Protein 1F1C (pdb70)

Sequence (258 aa):
LTEELRTFPINAQGDTAVLSLKEIKKGQQVFNAACAQCHALGVTRTNPDVNLSPEALALATPPRDNIAALVDYIKNPTTYDGFVEISELHPSLKSSDIFPKMRNISEDDLYNVAGYILLQPKVRGEQWGLTEELRTFPINAQGDTAVLSLKEIKKGQQVFNAACAQCHALGVTRTNPDVNLSPEALALATPPRDNIAALVDYIKNPTTYDGFVEISELHPSLKSSDIFPKMRNISEDDLYNVAGYILLQPKVRGEQWG

InterPro domains:
  IPR009056 Cytochrome c-like domain [PS51007] (22-121)
  IPR016003 Photosystem II extrinsic protein V, cytochrome c-550 precursor-like [PIRSF005890] (2-129)
  IPR017851 Photosystem II extrinsic protein V, cytochrome c-550 precursor [MF_01378] (1-129)
  IPR017851 Photosystem II extrinsic protein V, cytochrome c-550 precursor [TIGR03045] (1-129)
  IPR029490 Cytochrome c-550 domain [PF14495] (2-129)
  IPR036909 Cytochrome c-like domain superfamily [G3DSA:1.10.760.10] (1-129)
  IPR036909 Cytochrome c-like domain superfamily [SSF46626] (22-122)

Radius of gyration: 21.49 Å; Cα contacts (8 Å, |Δi|>4): 451; chains: 2; bounding box: 54×40×55 Å

Solvent-accessible surface area: 13399 Å² total; per-residue (Å²): 93,88,122,128,62,32,35,1,54,62,33,81,147,52,78,97,18,82,0,41,80,125,47,7,119,91,0,58,115,24,3,84,59,19,29,27,117,25,30,35,120,0,47,16,129,27,38,94,119,43,14,17,4,62,112,9,14,37,127,11,72,76,62,12,53,4,3,49,15,8,19,66,46,24,79,43,0,20,22,76,72,22,122,23,92,10,9,36,27,30,29,0,66,111,0,23,96,25,46,80,130,8,172,138,27,50,89,104,30,1,66,7,2,0,0,8,12,18,8,7,27,99,75,89,41,173,140,4,47,92,89,122,126,63,34,36,2,54,62,34,82,147,52,78,99,18,83,0,43,80,125,47,8,120,92,0,58,113,23,4,85,59,20,28,27,120,27,30,35,122,0,45,16,130,28,37,94,123,41,14,18,4,65,112,10,13,38,129,11,73,76,62,12,53,4,3,48,15,8,19,65,47,24,80,42,0,20,22,72,72,22,122,24,91,10,9,37,26,32,28,0,66,113,0,25,96,26,47,81,130,8,173,141,28,50,89,105,30,2,66,7,2,0,0,8,13,18,9,7,27,98,74,88,40,174,140,4,47

Secondary structure (DSSP, 8-state):
--TTTTEEE-STT--EEE--HHHHHHHHHHHHHHTHHHHGGG--TT-SSS-SSHHHHHTSSS---SHHHHHHHHHS-B-TTS-SB-TTTS-STT-TTT-GGGSS--HHHHHHHHHHHHHHHHHHGGG--/--TTTTEEE-STT--EEE--HHHHHHHHHHHHHHTHHHHGGG--TT-SSS-SSHHHHHTSSS---SHHHHHHHHHS-B-TTS-SB-TTTS-STT-TTT-GGGSS--HHHHHHHHHHHHHHHHHHGGG--

Structure (mmCIF, N/CA/C/O backbone):
data_1F1C
#
_entry.id   1F1C
#
_cell.length_a   36.500
_cell.length_b   84.400
_cell.length_c   43.800
_cell.angle_alpha   90.00
_cell.angle_beta   96.50
_cell.angle_gamma   90.00
#
_symmetry.space_group_name_H-M   'P 1 21 1'
#
loop_
_entity.id
_entity.type
_entity.pdbx_description
1 polymer 'CYTOCHROME C549'
2 non-polymer 'HEME C'
3 water water
#
loop_
_atom_site.group_PDB
_atom_site.id
_atom_site.type_symbol
_atom_site.label_atom_id
_atom_site.label_alt_id
_atom_site.label_comp_id
_atom_site.label_asym_id
_atom_site.label_entity_id
_atom_site.label_seq_id
_atom_site.pdbx_PDB_ins_code
_atom_site.Cartn_x
_atom_site.Cartn_y
_atom_site.Cartn_z
_atom_site.occupancy
_atom_site.B_iso_or_equiv
_atom_site.auth_seq_id
_atom_site.auth_comp_id
_atom_site.auth_asym_id
_atom_site.auth_atom_id
_atom_site.pdbx_PDB_model_num
ATOM 1 N N . LEU A 1 1 ? 29.681 19.451 6.398 1.00 60.28 3 LEU A N 1
ATOM 2 C CA . LEU A 1 1 ? 28.214 19.554 6.150 1.00 61.07 3 LEU A CA 1
ATOM 3 C C . LEU A 1 1 ? 27.913 20.799 5.312 1.00 58.48 3 LEU A C 1
ATOM 4 O O . LEU A 1 1 ? 27.640 21.873 5.851 1.00 52.76 3 LEU A O 1
ATOM 9 N N . THR A 1 2 ? 27.969 20.640 3.990 1.00 60.21 4 THR A N 1
ATOM 10 C CA . THR A 1 2 ? 27.717 21.738 3.058 1.00 60.14 4 THR A CA 1
ATOM 11 C C . THR A 1 2 ? 26.358 22.386 3.290 1.00 61.57 4 THR A C 1
ATOM 12 O O . THR A 1 2 ? 25.480 21.803 3.928 1.00 63.12 4 THR A O 1
ATOM 16 N N . GLU A 1 3 ? 26.190 23.592 2.757 1.00 60.85 5 GLU A N 1
ATOM 17 C CA . GLU A 1 3 ? 24.938 24.320 2.895 1.00 61.00 5 GLU A CA 1
ATOM 18 C C . GLU A 1 3 ? 23.841 23.602 2.118 1.00 60.38 5 GLU A C 1
ATOM 19 O O . GLU A 1 3 ? 22.652 23.859 2.314 1.00 57.80 5 GLU A O 1
ATOM 25 N N . GLU A 1 4 ? 24.252 22.696 1.236 1.00 57.70 6 GLU A N 1
ATOM 26 C CA . GLU A 1 4 ? 23.313 21.933 0.427 1.00 54.76 6 GLU A CA 1
ATOM 27 C C . GLU A 1 4 ? 22.541 20.924 1.279 1.00 53.64 6 GLU A C 1
ATOM 28 O O . GLU A 1 4 ? 21.310 20.873 1.243 1.00 54.07 6 GLU A O 1
ATOM 34 N N . LEU A 1 5 ? 23.266 20.120 2.046 1.00 45.56 7 LEU A N 1
ATOM 35 C CA . LEU A 1 5 ? 22.630 19.128 2.893 1.00 39.78 7 LEU A CA 1
ATOM 36 C C . LEU A 1 5 ? 21.736 19.807 3.916 1.00 36.34 7 LEU A C 1
ATOM 37 O O . LEU A 1 5 ? 20.745 19.229 4.369 1.00 36.50 7 LEU A O 1
ATOM 42 N N . ARG A 1 6 ? 22.089 21.040 4.263 1.00 31.25 8 ARG A N 1
ATOM 43 C CA . ARG A 1 6 ? 21.351 21.812 5.251 1.00 33.27 8 ARG A CA 1
ATOM 44 C C . ARG A 1 6 ? 20.216 22.641 4.657 1.00 31.47 8 ARG A C 1
ATOM 45 O O . ARG A 1 6 ? 19.724 23.568 5.294 1.00 27.64 8 ARG A O 1
ATOM 53 N N . THR A 1 7 ? 19.807 22.297 3.438 1.00 30.55 9 THR A N 1
ATOM 54 C CA . THR A 1 7 ? 18.706 22.980 2.765 1.00 32.77 9 THR A CA 1
ATOM 55 C C . THR A 1 7 ? 17.492 22.055 2.867 1.00 34.58 9 THR A C 1
ATOM 56 O O . THR A 1 7 ? 17.518 20.949 2.331 1.00 28.97 9 THR A O 1
ATOM 60 N N . PHE A 1 8 ? 16.439 22.496 3.555 1.00 29.37 10 PHE A N 1
ATOM 61 C CA . PHE A 1 8 ? 15.249 21.672 3.703 1.00 31.68 10 PHE A CA 1
ATOM 62 C C . PHE A 1 8 ? 14.011 22.418 3.256 1.00 32.93 10 PHE A C 1
ATOM 63 O O . PHE A 1 8 ? 14.025 23.640 3.131 1.00 33.40 10 PHE A O 1
ATOM 71 N N . PRO A 1 9 ? 12.920 21.687 3.000 1.00 30.46 11 PRO A N 1
ATOM 72 C CA . PRO A 1 9 ? 11.685 22.341 2.578 1.00 29.82 11 PRO A CA 1
ATOM 73 C C . PRO A 1 9 ? 11.129 22.927 3.872 1.00 32.49 11 PRO A C 1
ATOM 74 O O . PRO A 1 9 ? 10.927 22.191 4.840 1.00 32.69 11 PRO A O 1
ATOM 78 N N . ILE A 1 10 ? 10.896 24.234 3.911 1.00 34.65 12 ILE A N 1
ATOM 79 C CA . ILE A 1 10 ? 10.379 24.846 5.128 1.00 35.52 12 ILE A CA 1
ATOM 80 C C . ILE A 1 10 ? 8.874 24.637 5.253 1.00 35.48 12 ILE A C 1
ATOM 81 O O . ILE A 1 10 ? 8.340 24.559 6.358 1.00 37.48 12 ILE A O 1
ATOM 86 N N . ASN A 1 11 ? 8.194 24.547 4.116 1.00 33.66 13 ASN A N 1
ATOM 87 C CA . ASN A 1 11 ? 6.752 24.343 4.106 1.00 36.92 13 ASN A CA 1
ATOM 88 C C . ASN A 1 11 ? 6.388 23.379 2.995 1.00 37.42 13 ASN A C 1
ATOM 89 O O . ASN A 1 11 ? 7.264 22.874 2.293 1.00 36.21 13 ASN A O 1
ATOM 94 N N . ALA A 1 12 ? 5.089 23.145 2.831 1.00 40.85 14 ALA A N 1
ATOM 95 C CA . ALA A 1 12 ? 4.593 22.227 1.813 1.00 43.78 14 ALA A CA 1
ATOM 96 C C . ALA A 1 12 ? 4.506 22.868 0.435 1.00 44.70 14 ALA A C 1
ATOM 97 O O . ALA A 1 12 ? 4.212 22.188 -0.549 1.00 46.62 14 ALA A O 1
ATOM 99 N N . GLN A 1 13 ? 4.763 24.170 0.363 1.00 44.40 15 GLN A N 1
ATOM 100 C CA . GLN A 1 13 ? 4.693 24.872 -0.913 1.00 48.07 15 GLN A CA 1
ATOM 101 C C . GLN A 1 13 ? 5.997 24.735 -1.689 1.00 47.28 15 GLN A C 1
ATOM 102 O O . GLN A 1 13 ? 6.131 25.271 -2.790 1.00 47.86 15 GLN A O 1
ATOM 108 N N . GLY A 1 14 ? 6.959 24.025 -1.107 1.00 44.59 16 GLY A N 1
ATOM 109 C CA . GLY A 1 14 ? 8.230 23.833 -1.774 1.00 39.62 16 GLY A CA 1
ATOM 110 C C . GLY A 1 14 ? 9.313 24.835 -1.413 1.00 40.23 16 GLY A C 1
ATOM 111 O O . GLY A 1 14 ? 10.439 24.707 -1.890 1.00 40.28 16 GLY A O 1
ATOM 112 N N . ASP A 1 15 ? 8.994 25.835 -0.595 1.00 36.29 17 ASP A N 1
ATOM 113 C CA . ASP A 1 15 ? 10.000 26.820 -0.198 1.00 35.35 17 ASP A CA 1
ATOM 114 C C . ASP A 1 15 ? 11.172 26.116 0.490 1.00 36.73 17 ASP A C 1
ATOM 115 O O . ASP A 1 15 ? 10.995 25.102 1.171 1.00 30.89 17 ASP A O 1
ATOM 120 N N . THR A 1 16 ? 12.372 26.657 0.316 1.00 33.64 18 THR A N 1
ATOM 121 C CA . THR A 1 16 ? 13.545 26.074 0.945 1.00 35.25 18 THR A CA 1
ATOM 122 C C . THR A 1 16 ? 14.112 27.005 2.006 1.00 31.29 18 THR A C 1
ATOM 123 O O . THR A 1 16 ? 13.925 28.217 1.954 1.00 31.30 18 THR A O 1
ATOM 127 N N . ALA A 1 17 ? 14.791 26.415 2.980 1.00 29.83 19 ALA A N 1
ATOM 128 C CA . ALA A 1 17 ? 15.414 27.156 4.064 1.00 28.16 19 ALA A CA 1
ATOM 129 C C . ALA A 1 17 ? 16.761 26.521 4.367 1.00 27.72 19 ALA A C 1
ATOM 130 O O . ALA A 1 17 ? 16.907 25.300 4.362 1.00 33.50 19 ALA A O 1
ATOM 132 N N . VAL A 1 18 ? 17.756 27.345 4.626 1.00 26.51 20 VAL A N 1
ATOM 133 C CA . VAL A 1 18 ? 19.065 26.821 4.936 1.00 29.86 20 VAL A CA 1
ATOM 134 C C . VAL A 1 18 ? 19.282 26.990 6.427 1.00 30.35 20 VAL A C 1
ATOM 135 O O . VAL A 1 18 ? 19.388 28.108 6.916 1.00 41.79 20 VAL A O 1
ATOM 139 N N . LEU A 1 19 ? 19.314 25.886 7.159 1.00 26.95 21 LEU A N 1
ATOM 140 C CA . LEU A 1 19 ? 19.532 25.973 8.592 1.00 32.15 21 LEU A CA 1
ATOM 141 C C . LEU A 1 19 ? 21.015 25.986 8.902 1.00 27.68 21 LEU A C 1
ATOM 142 O O . LEU A 1 19 ? 21.820 25.418 8.171 1.00 28.93 21 LEU A O 1
ATOM 147 N N . SER A 1 20 ? 21.374 26.650 9.990 1.00 30.12 22 SER A N 1
ATOM 148 C CA . SER A 1 20 ? 22.768 26.702 10.391 1.00 32.45 22 SER A CA 1
ATOM 149 C C . SER A 1 20 ? 23.064 25.378 11.074 1.00 31.47 22 SER A C 1
ATOM 150 O O . SER A 1 20 ? 22.163 24.727 11.606 1.00 32.97 22 SER A O 1
ATOM 153 N N . LEU A 1 21 ? 24.326 24.983 11.057 1.00 33.32 23 LEU A N 1
ATOM 154 C CA . LEU A 1 21 ? 24.734 23.750 11.696 1.00 35.35 23 LEU A CA 1
ATOM 155 C C . LEU A 1 21 ? 24.451 23.867 13.187 1.00 35.73 23 LEU A C 1
ATOM 156 O O . LEU A 1 21 ? 24.035 22.901 13.821 1.00 38.50 23 LEU A O 1
ATOM 161 N N . LYS A 1 22 ? 24.655 25.058 13.741 1.00 36.05 24 LYS A N 1
ATOM 162 C CA . LYS A 1 22 ? 24.417 25.277 15.164 1.00 37.43 24 LYS A CA 1
ATOM 163 C C . LYS A 1 22 ? 22.993 24.898 15.565 1.00 35.50 24 LYS A C 1
ATOM 164 O O . LYS A 1 22 ? 22.783 24.236 16.582 1.00 39.74 24 LYS A O 1
ATOM 170 N N . GLU A 1 23 ? 22.018 25.314 14.763 1.00 32.21 25 GLU A N 1
ATOM 171 C CA . GLU A 1 23 ? 20.618 25.023 15.046 1.00 26.56 25 GLU A CA 1
ATOM 172 C C . GLU A 1 23 ? 20.364 23.524 15.053 1.00 30.33 25 GLU A C 1
ATOM 173 O O . GLU A 1 23 ? 19.612 23.012 15.887 1.00 30.06 25 GLU A O 1
ATOM 179 N N . ILE A 1 24 ? 20.995 22.820 14.121 1.00 28.22 26 ILE A N 1
ATOM 180 C CA . ILE A 1 24 ? 20.842 21.379 14.032 1.00 26.76 26 ILE A CA 1
ATOM 181 C C . ILE A 1 24 ? 21.433 20.694 15.264 1.00 31.30 26 ILE A C 1
ATOM 182 O O . ILE A 1 24 ? 20.892 19.692 15.737 1.00 33.00 26 ILE A O 1
ATOM 187 N N . LYS A 1 25 ? 22.540 21.226 15.781 1.00 33.57 27 LYS A N 1
ATOM 188 C CA . LYS A 1 25 ? 23.170 20.661 16.974 1.00 34.16 27 LYS A CA 1
ATOM 189 C C . LYS A 1 25 ? 22.170 20.763 18.110 1.00 31.65 27 LYS A C 1
ATOM 190 O O . LYS A 1 25 ? 22.056 19.857 18.933 1.00 35.41 27 LYS A O 1
ATOM 196 N N . LYS A 1 26 ? 21.452 21.884 18.155 1.00 32.60 28 LYS A N 1
ATOM 197 C CA . LYS A 1 26 ? 20.453 22.117 19.194 1.00 32.62 28 LYS A CA 1
ATOM 198 C C . LYS A 1 26 ? 19.220 21.250 18.981 1.00 26.88 28 LYS A C 1
ATOM 199 O O . LYS A 1 26 ? 18.598 20.804 19.942 1.00 28.29 28 LYS A O 1
ATOM 205 N N . GLY A 1 27 ? 18.867 21.015 17.721 1.00 27.38 29 GLY A N 1
ATOM 206 C CA . GLY A 1 27 ? 17.711 20.184 17.435 1.00 33.76 29 GLY A CA 1
ATOM 207 C C . GLY A 1 27 ? 17.971 18.776 17.942 1.00 38.52 29 GLY A C 1
ATOM 208 O O . GLY A 1 27 ? 17.096 18.134 18.525 1.00 43.47 29 GLY A O 1
ATOM 209 N N . GLN A 1 28 ? 19.190 18.298 17.717 1.00 37.01 30 GLN A N 1
ATOM 210 C CA . GLN A 1 28 ? 19.593 16.970 18.155 1.00 38.52 30 GLN A CA 1
ATOM 211 C C . GLN A 1 28 ? 19.392 16.843 19.659 1.00 35.77 30 GLN A C 1
ATOM 212 O O . GLN A 1 28 ? 18.798 15.878 20.134 1.00 28.89 30 GLN A O 1
ATOM 218 N N . GLN A 1 29 ? 19.892 17.825 20.402 1.00 37.89 31 GLN A N 1
ATOM 219 C CA . GLN A 1 29 ? 19.763 17.833 21.853 1.00 37.48 31 GLN A CA 1
ATOM 220 C C . GLN A 1 29 ? 18.316 17.691 22.261 1.00 35.48 31 GLN A C 1
ATOM 221 O O . GLN A 1 29 ? 17.964 16.789 23.019 1.00 35.08 31 GLN A O 1
ATOM 227 N N . VAL A 1 30 ? 17.470 18.592 21.770 1.00 34.97 32 VAL A N 1
ATOM 228 C CA . VAL A 1 30 ? 16.065 18.521 22.129 1.00 35.05 32 VAL A CA 1
ATOM 229 C C . VAL A 1 30 ? 15.548 17.143 21.761 1.00 34.89 32 VAL A C 1
ATOM 230 O O . VAL A 1 30 ? 14.834 16.500 22.539 1.00 34.63 32 VAL A O 1
ATOM 234 N N . PHE A 1 31 ? 15.933 16.673 20.582 1.00 31.40 33 PHE A N 1
ATOM 235 C CA . PHE A 1 31 ? 15.476 15.371 20.142 1.00 29.86 33 PHE A CA 1
ATOM 236 C C . PHE A 1 31 ? 15.932 14.269 21.088 1.00 31.02 33 PHE A C 1
ATOM 237 O O . PHE A 1 31 ? 15.117 13.484 21.568 1.00 30.12 33 PHE A O 1
ATOM 245 N N . ASN A 1 32 ? 17.231 14.215 21.368 1.00 31.89 34 ASN A N 1
ATOM 246 C CA . ASN A 1 32 ? 17.757 13.182 22.250 1.00 32.78 34 ASN A CA 1
ATOM 247 C C . ASN A 1 32 ? 17.162 13.244 23.641 1.00 34.57 34 ASN A C 1
ATOM 248 O O . ASN A 1 32 ? 17.146 12.246 24.362 1.00 35.45 34 ASN A O 1
ATOM 253 N N . ALA A 1 33 ? 16.664 14.413 24.015 1.00 32.45 35 ALA A N 1
ATOM 254 C CA . ALA A 1 33 ? 16.084 14.576 25.335 1.00 35.10 35 ALA A CA 1
ATOM 255 C C . ALA A 1 33 ? 14.596 14.257 25.381 1.00 35.67 35 ALA A C 1
ATOM 256 O O . ALA A 1 33 ? 14.123 13.623 26.329 1.00 40.41 35 ALA A O 1
ATOM 258 N N . ALA A 1 34 ? 13.859 14.662 24.350 1.00 37.03 36 ALA A N 1
ATOM 259 C CA . ALA A 1 34 ? 12.405 14.454 24.340 1.00 32.55 36 ALA A CA 1
ATOM 260 C C . ALA A 1 34 ? 11.839 13.459 23.343 1.00 30.69 36 ALA A C 1
ATOM 261 O O . ALA A 1 34 ? 10.643 13.164 23.379 1.00 32.93 36 ALA A O 1
ATOM 263 N N . CYS A 1 35 ? 12.671 12.916 22.470 1.00 29.36 37 CYS A N 1
ATOM 264 C CA . CYS A 1 35 ? 12.137 12.013 21.467 1.00 28.05 37 CYS A CA 1
ATOM 265 C C . CYS A 1 35 ? 12.812 10.662 21.342 1.00 29.52 37 CYS A C 1
ATOM 266 O O . CYS A 1 35 ? 12.179 9.680 20.932 1.00 34.15 37 CYS A O 1
ATOM 269 N N . ALA A 1 36 ? 14.092 10.611 21.689 1.00 30.46 38 ALA A N 1
ATOM 270 C CA . ALA A 1 36 ? 14.879 9.383 21.572 1.00 34.01 38 ALA A CA 1
ATOM 271 C C . ALA A 1 36 ? 14.297 8.182 22.305 1.00 33.30 38 ALA A C 1
ATOM 272 O O . ALA A 1 36 ? 14.633 7.041 22.002 1.00 37.91 38 ALA A O 1
ATOM 274 N N . GLN A 1 37 ? 13.427 8.438 23.274 1.00 38.09 39 GLN A N 1
ATOM 275 C CA . GLN A 1 37 ? 12.807 7.367 24.043 1.00 37.29 39 GLN A CA 1
ATOM 276 C C . GLN A 1 37 ? 12.006 6.423 23.153 1.00 34.20 39 GLN A C 1
ATOM 277 O O . GLN A 1 37 ? 12.002 5.217 23.361 1.00 35.35 39 GLN A O 1
ATOM 283 N N . CYS A 1 38 ? 11.328 6.977 22.156 1.00 31.18 40 CYS A N 1
ATOM 284 C CA . CYS A 1 38 ? 10.527 6.155 21.267 1.00 31.28 40 CYS A CA 1
ATOM 285 C C . CYS A 1 38 ? 10.959 6.326 19.817 1.00 33.61 40 CYS A C 1
ATOM 286 O O . CYS A 1 38 ? 10.434 5.653 18.924 1.00 35.80 40 CYS A O 1
ATOM 289 N N . HIS A 1 39 ? 11.920 7.217 19.583 1.00 28.45 41 HIS A N 1
ATOM 290 C CA . HIS A 1 39 ? 12.373 7.469 18.223 1.00 28.65 41 HIS A CA 1
ATOM 291 C C . HIS A 1 39 ? 13.855 7.385 17.913 1.00 22.86 41 HIS A C 1
ATOM 292 O O . HIS A 1 39 ? 14.276 7.860 16.859 1.00 22.60 41 HIS A O 1
ATOM 299 N N . ALA A 1 40 ? 14.654 6.811 18.802 1.00 21.42 42 ALA A N 1
ATOM 300 C CA . ALA A 1 40 ? 16.081 6.717 18.515 1.00 25.46 42 ALA A CA 1
ATOM 301 C C . ALA A 1 40 ? 16.242 6.044 17.147 1.00 27.09 42 ALA A C 1
ATOM 302 O O . ALA A 1 40 ? 15.511 5.094 16.820 1.00 21.54 42 ALA A O 1
ATOM 304 N N . LEU A 1 41 ? 17.175 6.554 16.348 1.00 26.78 43 LEU A N 1
ATOM 305 C CA . LEU A 1 41 ? 17.437 6.009 15.020 1.00 31.50 43 LEU A CA 1
ATOM 306 C C . LEU A 1 41 ? 16.298 6.246 14.035 1.00 32.53 43 LEU A C 1
ATOM 307 O O . LEU A 1 41 ? 16.230 5.601 12.987 1.00 32.78 43 LEU A O 1
ATOM 312 N N . GLY A 1 42 ? 15.409 7.175 14.371 1.00 30.66 44 GLY A N 1
ATOM 313 C CA . GLY A 1 42 ? 14.303 7.493 13.486 1.00 32.44 44 GLY A CA 1
ATOM 314 C C . GLY A 1 42 ? 13.221 6.435 13.418 1.00 30.78 44 GLY A C 1
ATOM 315 O O . GLY A 1 42 ? 12.455 6.365 12.458 1.00 29.80 44 GLY A O 1
ATOM 316 N N . VAL A 1 43 ? 13.161 5.598 14.440 1.00 28.25 45 VAL A N 1
ATOM 317 C CA . VAL A 1 43 ? 12.150 4.563 14.479 1.00 26.83 45 VAL A CA 1
ATOM 318 C C . VAL A 1 43 ? 11.037 5.034 15.405 1.00 30.26 45 VAL A C 1
ATOM 319 O O . VAL A 1 43 ? 11.111 6.121 15.986 1.00 26.68 45 VAL A O 1
ATOM 323 N N . THR A 1 44 ? 9.989 4.231 15.509 1.00 29.24 46 THR A N 1
ATOM 324 C CA . THR A 1 44 ? 8.893 4.527 16.408 1.00 27.62 46 THR A CA 1
ATOM 325 C C . THR A 1 44 ? 8.717 3.199 17.119 1.00 32.85 46 THR A C 1
ATOM 326 O O . THR A 1 44 ? 8.127 2.258 16.586 1.00 32.61 46 THR A O 1
ATOM 330 N N . ARG A 1 45 ? 9.279 3.131 18.319 1.00 32.77 47 ARG A N 1
ATOM 331 C CA . ARG A 1 45 ? 9.266 1.925 19.120 1.00 33.92 47 ARG A CA 1
ATOM 332 C C . ARG A 1 45 ? 7.973 1.138 19.145 1.00 34.60 47 ARG A C 1
ATOM 333 O O . ARG A 1 45 ? 7.979 -0.059 18.861 1.00 31.63 47 ARG A O 1
ATOM 341 N N . THR A 1 46 ? 6.869 1.801 19.477 1.00 31.51 48 THR A N 1
ATOM 342 C CA . THR A 1 46 ? 5.591 1.119 19.570 1.00 28.97 48 THR A CA 1
ATOM 343 C C . THR A 1 46 ? 4.721 1.195 18.324 1.00 28.60 48 THR A C 1
ATOM 344 O O . THR A 1 46 ? 3.550 0.838 18.363 1.00 29.31 48 THR A O 1
ATOM 348 N N . ASN A 1 47 ? 5.283 1.683 17.224 1.00 31.25 49 ASN A N 1
ATOM 349 C CA . ASN A 1 47 ? 4.551 1.743 15.970 1.00 33.36 49 ASN A CA 1
ATOM 350 C C . ASN A 1 47 ? 5.568 1.819 14.857 1.00 34.54 49 ASN A C 1
ATOM 351 O O . ASN A 1 47 ? 5.863 2.890 14.332 1.00 41.80 49 ASN A O 1
ATOM 356 N N . PRO A 1 48 ? 6.113 0.666 14.475 1.00 34.98 50 PRO A N 1
ATOM 357 C CA . PRO A 1 48 ? 7.119 0.542 13.422 1.00 38.24 50 PRO A CA 1
ATOM 358 C C . PRO A 1 48 ? 6.827 1.246 12.099 1.00 38.84 50 PRO A C 1
ATOM 359 O O . PRO A 1 48 ? 7.711 1.890 11.538 1.00 37.30 50 PRO A O 1
ATOM 363 N N . ASP A 1 49 ? 5.597 1.145 11.610 1.00 37.45 51 ASP A N 1
ATOM 364 C CA . ASP A 1 49 ? 5.246 1.772 10.336 1.00 40.37 51 ASP A CA 1
ATOM 365 C C . ASP A 1 49 ? 5.320 3.295 10.324 1.00 40.44 51 ASP A C 1
ATOM 366 O O . ASP A 1 49 ? 5.811 3.883 9.363 1.00 43.89 51 ASP A O 1
ATOM 371 N N . VAL A 1 50 ? 4.839 3.933 11.386 1.00 38.10 52 VAL A N 1
ATOM 372 C CA . VAL A 1 50 ? 4.859 5.395 11.467 1.00 39.31 52 VAL A CA 1
ATOM 373 C C . VAL A 1 50 ? 6.221 5.886 11.990 1.00 37.78 52 VAL A C 1
ATOM 374 O O . VAL A 1 50 ? 6.313 6.428 13.097 1.00 35.39 52 VAL A O 1
ATOM 378 N N . ASN A 1 51 ? 7.256 5.690 11.170 1.00 34.32 53 ASN A N 1
ATOM 379 C CA . ASN A 1 51 ? 8.652 6.050 11.469 1.00 36.32 53 ASN A CA 1
ATOM 380 C C . ASN A 1 51 ? 9.023 7.518 11.227 1.00 33.37 53 ASN A C 1
ATOM 381 O O . ASN A 1 51 ? 8.169 8.344 10.921 1.00 30.53 53 ASN A O 1
ATOM 386 N N . LEU A 1 52 ? 10.316 7.825 11.361 1.00 28.90 54 LEU A N 1
ATOM 387 C CA . LEU A 1 52 ? 10.819 9.172 11.120 1.00 26.87 54 LEU A CA 1
ATOM 388 C C . LEU A 1 52 ? 11.623 9.177 9.829 1.00 28.25 54 LEU A C 1
ATOM 389 O O . LEU A 1 52 ? 12.438 10.072 9.593 1.00 28.54 54 LEU A O 1
ATOM 394 N N . SER A 1 53 ? 11.389 8.162 9.001 1.00 25.49 55 SER A N 1
ATOM 395 C CA . SER A 1 53 ? 12.062 8.053 7.714 1.00 27.23 55 SER A CA 1
ATOM 396 C C . SER A 1 53 ? 11.321 8.973 6.756 1.00 27.21 55 SER A C 1
ATOM 397 O O . SER A 1 53 ? 10.133 9.246 6.947 1.00 23.06 55 SER A O 1
ATOM 400 N N . PRO A 1 54 ? 12.009 9.466 5.711 1.00 27.02 56 PRO A N 1
ATOM 401 C CA . PRO A 1 54 ? 11.376 10.361 4.737 1.00 23.28 56 PRO A CA 1
ATOM 402 C C . PRO A 1 54 ? 10.119 9.748 4.128 1.00 25.94 56 PRO A C 1
ATOM 403 O O . PRO A 1 54 ? 9.083 10.405 4.030 1.00 28.26 56 PRO A O 1
ATOM 407 N N . GLU A 1 55 ? 10.205 8.483 3.732 1.00 31.66 57 GLU A N 1
ATOM 408 C CA . GLU A 1 55 ? 9.058 7.801 3.142 1.00 35.57 57 GLU A CA 1
ATOM 409 C C . GLU A 1 55 ? 7.826 7.852 4.052 1.00 33.52 57 GLU A C 1
ATOM 410 O O . GLU A 1 55 ? 6.749 8.269 3.625 1.00 32.32 57 GLU A O 1
ATOM 416 N N . ALA A 1 56 ? 7.984 7.435 5.304 1.00 31.68 58 ALA A N 1
ATOM 417 C CA . ALA A 1 56 ? 6.867 7.437 6.241 1.00 29.98 58 ALA A CA 1
ATOM 418 C C . ALA A 1 56 ? 6.319 8.852 6.438 1.00 30.02 58 ALA A C 1
ATOM 419 O O . ALA A 1 56 ? 5.107 9.080 6.370 1.00 27.07 58 ALA A O 1
ATOM 421 N N . LEU A 1 57 ? 7.219 9.799 6.682 1.00 28.55 59 LEU A N 1
ATOM 422 C CA . LEU A 1 57 ? 6.832 11.191 6.885 1.00 29.29 59 LEU A CA 1
ATOM 423 C C . LEU A 1 57 ? 6.045 11.718 5.690 1.00 32.72 59 LEU A C 1
ATOM 424 O O . LEU A 1 57 ? 5.008 12.360 5.846 1.00 28.95 59 LEU A O 1
ATOM 429 N N . ALA A 1 58 ? 6.560 11.453 4.493 1.00 32.59 60 ALA A N 1
ATOM 430 C CA . ALA A 1 58 ? 5.916 11.905 3.270 1.00 32.22 60 ALA A CA 1
ATOM 431 C C . ALA A 1 58 ? 4.523 11.307 3.091 1.00 31.80 60 ALA A C 1
ATOM 432 O O . ALA A 1 58 ? 3.647 11.926 2.494 1.00 31.32 60 ALA A O 1
ATOM 434 N N . LEU A 1 59 ? 4.314 10.108 3.620 1.00 33.34 61 LEU A N 1
ATOM 435 C CA . LEU A 1 59 ? 3.028 9.448 3.477 1.00 32.10 61 LEU A CA 1
ATOM 436 C C . LEU A 1 59 ? 2.051 9.702 4.619 1.00 34.14 61 LEU A C 1
ATOM 437 O O . LEU A 1 59 ? 0.966 9.117 4.654 1.00 26.36 61 LEU A O 1
ATOM 442 N N . ALA A 1 60 ? 2.434 10.580 5.543 1.00 31.10 62 ALA A N 1
ATOM 443 C CA . ALA A 1 60 ? 1.574 10.921 6.670 1.00 35.01 62 ALA A CA 1
ATOM 444 C C . ALA A 1 60 ? 0.499 11.892 6.183 1.00 34.38 62 ALA A C 1
ATOM 445 O O . ALA A 1 60 ? 0.541 12.355 5.043 1.00 35.64 62 ALA A O 1
ATOM 447 N N . THR A 1 61 ? -0.461 12.206 7.044 1.00 32.99 63 THR A N 1
ATOM 448 C CA . THR A 1 61 ? -1.522 13.133 6.668 1.00 34.77 63 THR A CA 1
ATOM 449 C C . THR A 1 61 ? -1.705 14.233 7.699 1.00 32.19 63 THR A C 1
ATOM 450 O O . THR A 1 61 ? -2.200 13.989 8.791 1.00 36.00 63 THR A O 1
ATOM 454 N N . PRO A 1 62 ? -1.297 15.462 7.366 1.00 30.57 64 PRO A N 1
ATOM 455 C CA . PRO A 1 62 ? -0.687 15.841 6.089 1.00 33.31 64 PRO A CA 1
ATOM 456 C C . PRO A 1 62 ? 0.769 15.382 6.104 1.00 33.10 64 PRO A C 1
ATOM 457 O O . PRO A 1 62 ? 1.272 14.945 7.142 1.00 22.85 64 PRO A O 1
ATOM 461 N N . PRO A 1 63 ? 1.455 15.458 4.952 1.00 28.81 65 PRO A N 1
ATOM 462 C CA . PRO A 1 63 ? 2.853 15.033 4.925 1.00 29.36 65 PRO A CA 1
ATOM 463 C C . PRO A 1 63 ? 3.628 15.795 5.997 1.00 26.51 65 PRO A C 1
ATOM 464 O O . PRO A 1 63 ? 3.424 16.984 6.182 1.00 27.37 65 PRO A O 1
ATOM 468 N N . ARG A 1 64 ? 4.494 15.098 6.713 1.00 27.65 66 ARG A N 1
ATOM 469 C CA . ARG A 1 64 ? 5.298 15.719 7.750 1.00 26.81 66 ARG A CA 1
ATOM 470 C C . ARG A 1 64 ? 6.730 15.807 7.245 1.00 24.30 66 ARG A C 1
ATOM 471 O O . ARG A 1 64 ? 7.675 15.696 8.020 1.00 27.90 66 ARG A O 1
ATOM 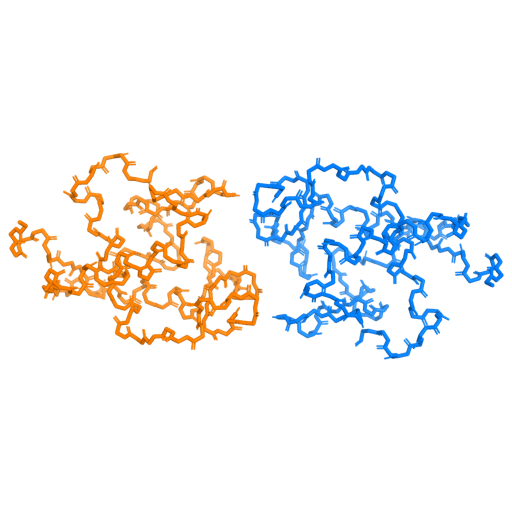479 N N . ASP A 1 65 ? 6.877 16.007 5.937 1.00 23.74 67 ASP A N 1
ATOM 480 C CA . ASP A 1 65 ? 8.193 16.081 5.312 1.00 26.22 67 ASP A CA 1
ATOM 481 C C . ASP A 1 65 ? 8.770 17.477 5.077 1.00 24.24 67 ASP A C 1
ATOM 482 O O . ASP A 1 65 ? 9.607 17.660 4.197 1.00 27.71 67 ASP A O 1
ATOM 487 N N . ASN A 1 66 ? 8.321 18.454 5.855 1.00 20.62 68 ASN A N 1
ATOM 488 C CA . ASN A 1 66 ? 8.844 19.819 5.768 1.00 22.63 68 ASN A CA 1
ATOM 489 C C . ASN A 1 66 ? 8.843 20.413 7.174 1.00 25.11 68 ASN A C 1
ATOM 490 O O . ASN A 1 66 ? 8.046 20.018 8.024 1.00 25.62 68 ASN A O 1
ATOM 495 N N . ILE A 1 67 ? 9.748 21.350 7.420 1.00 28.01 69 ILE A N 1
ATOM 496 C CA . ILE A 1 67 ? 9.875 21.976 8.731 1.00 28.27 69 ILE A CA 1
ATOM 497 C C . ILE A 1 67 ? 8.567 22.443 9.368 1.00 24.74 69 ILE A C 1
ATOM 498 O O . ILE A 1 67 ? 8.316 22.179 10.547 1.00 20.50 69 ILE A O 1
ATOM 503 N N . ALA A 1 68 ? 7.731 23.135 8.598 1.00 21.88 70 ALA A N 1
ATOM 504 C CA . ALA A 1 68 ? 6.460 23.627 9.133 1.00 28.63 70 ALA A CA 1
ATOM 505 C C . ALA A 1 68 ? 5.568 22.488 9.603 1.00 24.41 70 ALA A C 1
ATOM 506 O O . ALA A 1 68 ? 4.962 22.561 10.679 1.00 25.13 70 ALA A O 1
ATOM 508 N N . ALA A 1 69 ? 5.488 21.440 8.789 1.00 18.83 71 ALA A N 1
ATOM 509 C CA . ALA A 1 69 ? 4.653 20.296 9.111 1.00 23.32 71 ALA A CA 1
ATOM 510 C C . ALA A 1 69 ? 5.157 19.599 10.355 1.00 24.21 71 ALA A C 1
ATOM 511 O O . ALA A 1 69 ? 4.363 19.185 11.200 1.00 28.15 71 ALA A O 1
ATOM 513 N N . LEU A 1 70 ? 6.475 19.481 10.480 1.00 23.14 72 LEU A N 1
ATOM 514 C CA . LEU A 1 70 ? 7.051 18.823 11.645 1.00 23.87 72 LEU A CA 1
ATOM 515 C C . LEU A 1 70 ? 6.822 19.675 12.891 1.00 26.48 72 LEU A C 1
ATOM 516 O O . LEU A 1 70 ? 6.485 19.159 13.962 1.00 18.34 72 LEU A O 1
ATOM 521 N N . VAL A 1 71 ? 6.991 20.983 12.747 1.00 25.54 73 VAL A N 1
ATOM 522 C CA . VAL A 1 71 ? 6.775 21.874 13.875 1.00 28.50 73 VAL A CA 1
ATOM 523 C C . VAL A 1 71 ? 5.322 21.787 14.337 1.00 29.19 73 VAL A C 1
ATOM 524 O O . VAL A 1 71 ? 5.054 21.718 15.540 1.00 30.09 73 VAL A O 1
ATOM 528 N N . ASP A 1 72 ? 4.393 21.765 13.379 1.00 28.86 74 ASP A N 1
ATOM 529 C CA . ASP A 1 72 ? 2.962 21.668 13.675 1.00 25.36 74 ASP A CA 1
ATOM 530 C C . ASP A 1 72 ? 2.683 20.393 14.438 1.00 30.77 74 ASP A C 1
ATOM 531 O O . ASP A 1 72 ? 1.930 20.380 15.420 1.00 33.02 74 ASP A O 1
ATOM 536 N N . TYR A 1 73 ? 3.289 19.310 13.964 1.00 29.62 75 TYR A N 1
ATOM 537 C CA . TYR A 1 73 ? 3.109 18.008 14.576 1.00 29.59 75 TYR A CA 1
ATOM 538 C C . TYR A 1 73 ? 3.419 18.009 16.068 1.00 32.28 75 TYR A C 1
ATOM 539 O O . TYR A 1 73 ? 2.651 17.466 16.862 1.00 32.67 75 TYR A O 1
ATOM 548 N N . ILE A 1 74 ? 4.546 18.605 16.451 1.00 34.87 76 ILE A N 1
ATOM 549 C CA . ILE A 1 74 ? 4.925 18.643 17.858 1.00 35.83 76 ILE A CA 1
ATOM 550 C C . ILE A 1 74 ? 3.978 19.532 18.641 1.00 36.45 76 ILE A C 1
ATOM 551 O O . ILE A 1 74 ? 3.659 19.247 19.795 1.00 38.45 76 ILE A O 1
ATOM 556 N N . LYS A 1 75 ? 3.528 20.608 18.011 1.00 38.53 77 LYS A N 1
ATOM 557 C CA . LYS A 1 75 ? 2.590 21.514 18.658 1.00 41.75 77 LYS A CA 1
ATOM 558 C C . LYS A 1 75 ? 1.207 20.858 18.751 1.00 41.92 77 LYS A C 1
ATOM 559 O O . LYS A 1 75 ? 0.466 21.078 19.713 1.00 37.51 77 LYS A O 1
ATOM 565 N N . ASN A 1 76 ? 0.873 20.037 17.759 1.00 39.92 78 ASN A N 1
ATOM 566 C CA . ASN A 1 76 ? -0.436 19.404 17.726 1.00 39.47 78 ASN A CA 1
ATOM 567 C C . ASN A 1 76 ? -0.392 18.002 17.123 1.00 38.36 78 ASN A C 1
ATOM 568 O O . ASN A 1 76 ? -0.846 17.778 15.999 1.00 37.56 78 ASN A O 1
ATOM 573 N N . PRO A 1 77 ? 0.149 17.034 17.871 1.00 38.54 79 PRO A N 1
ATOM 574 C CA . PRO A 1 77 ? 0.261 15.640 17.422 1.00 36.37 79 PRO A CA 1
ATOM 575 C C . PRO A 1 77 ? -1.059 14.979 16.994 1.00 33.63 79 PRO A C 1
ATOM 576 O O . PRO A 1 77 ? -2.083 15.114 17.666 1.00 37.70 79 PRO A O 1
ATOM 580 N N . THR A 1 78 ? -1.023 14.265 15.871 1.00 26.68 80 THR A N 1
ATOM 581 C CA . THR A 1 78 ? -2.201 13.559 15.368 1.00 34.02 80 THR A CA 1
ATOM 582 C C . THR A 1 78 ? -1.789 12.177 14.840 1.00 34.76 80 THR A C 1
ATOM 583 O O . THR A 1 78 ? -0.631 11.971 14.469 1.00 36.17 80 THR A O 1
ATOM 587 N N . THR A 1 79 ? -2.735 11.238 14.800 1.00 31.06 81 THR A N 1
ATOM 588 C CA . THR A 1 79 ? -2.440 9.897 14.304 1.00 31.92 81 THR A CA 1
ATOM 589 C C . THR A 1 79 ? -1.861 9.992 12.907 1.00 28.79 81 THR A C 1
ATOM 590 O O . THR A 1 79 ? -1.900 11.043 12.284 1.00 31.06 81 THR A O 1
ATOM 594 N N . TYR A 1 80 ? -1.327 8.890 12.408 1.00 31.33 82 TYR A N 1
ATOM 595 C CA . TYR A 1 80 ? -0.738 8.900 11.079 1.00 31.58 82 TYR A CA 1
ATOM 596 C C . TYR A 1 80 ? -1.731 9.393 10.028 1.00 33.57 82 TYR A C 1
ATOM 597 O O . TYR A 1 80 ? -1.382 10.180 9.154 1.00 28.04 82 TYR A O 1
ATOM 606 N N . ASP A 1 81 ? -2.975 8.941 10.127 1.00 40.69 83 ASP A N 1
ATOM 607 C CA . ASP A 1 81 ? -4.005 9.360 9.181 1.00 48.65 83 ASP A CA 1
ATOM 608 C C . ASP A 1 81 ? -4.430 10.796 9.503 1.00 52.36 83 ASP A C 1
ATOM 609 O O . ASP A 1 81 ? -5.400 11.322 8.944 1.00 53.15 83 ASP A O 1
ATOM 614 N N . GLY A 1 82 ? -3.679 11.404 10.423 1.00 54.68 84 GLY A N 1
ATOM 615 C CA . GLY A 1 82 ? -3.894 12.772 10.864 1.00 55.99 84 GLY A CA 1
ATOM 616 C C . GLY A 1 82 ? -5.298 13.223 11.217 1.00 58.71 84 GLY A C 1
ATOM 617 O O . GLY A 1 82 ? -5.620 14.405 11.055 1.00 58.96 84 GLY A O 1
ATOM 618 N N . PHE A 1 83 ? -6.144 12.335 11.724 1.00 57.62 85 PHE A N 1
ATOM 619 C CA . PHE A 1 83 ? -7.482 12.794 12.015 1.00 60.79 85 PHE A CA 1
ATOM 620 C C . PHE A 1 83 ? -7.927 12.646 13.469 1.00 58.70 85 PHE A C 1
ATOM 621 O O . PHE A 1 83 ? -9.028 13.061 13.842 1.00 57.47 85 PHE A O 1
ATOM 629 N N . VAL A 1 84 ? -7.046 12.091 14.293 1.00 51.57 86 VAL A N 1
ATOM 630 C CA . VAL A 1 84 ? -7.315 11.958 15.710 1.00 47.21 86 VAL A CA 1
ATOM 631 C C . VAL A 1 84 ? -6.149 12.631 16.419 1.00 45.49 86 VAL A C 1
ATOM 632 O O . VAL A 1 84 ? -4.983 12.288 16.192 1.00 45.64 86 VAL A O 1
ATOM 636 N N . GLU A 1 85 ? -6.469 13.608 17.258 1.00 40.67 87 GLU A N 1
ATOM 637 C CA . GLU A 1 85 ? -5.456 14.350 17.995 1.00 39.96 87 GLU A CA 1
ATOM 638 C C . GLU A 1 85 ? -4.939 13.507 19.150 1.00 36.76 87 GLU A C 1
ATOM 639 O O . GLU A 1 85 ? -5.707 13.082 20.009 1.00 40.94 87 GLU A O 1
ATOM 645 N N . ILE A 1 86 ? -3.636 13.261 19.179 1.00 34.17 88 ILE A N 1
ATOM 646 C CA . ILE A 1 86 ? -3.071 12.431 20.239 1.00 34.03 88 ILE A CA 1
ATOM 647 C C . ILE A 1 86 ? -2.119 13.195 21.146 1.00 33.65 88 ILE A C 1
ATOM 648 O O . ILE A 1 86 ? -1.158 12.629 21.673 1.00 34.30 88 ILE A O 1
ATOM 653 N N . SER A 1 87 ? -2.403 14.476 21.337 1.00 25.47 89 SER A N 1
ATOM 654 C CA . SER A 1 87 ? -1.568 15.322 22.169 1.00 31.69 89 SER A CA 1
ATOM 655 C C . SER A 1 87 ? -1.675 14.919 23.638 1.00 31.11 89 SER A C 1
ATOM 656 O O . SER A 1 87 ? -0.768 15.171 24.432 1.00 33.41 89 SER A O 1
ATOM 659 N N . GLU A 1 88 ? -2.789 14.294 23.995 1.00 26.74 90 GLU A N 1
ATOM 660 C CA . GLU A 1 88 ? -3.015 13.822 25.358 1.00 26.85 90 GLU A CA 1
ATOM 661 C C . GLU A 1 88 ? -2.042 12.690 25.733 1.00 26.62 90 GLU A C 1
ATOM 662 O O . GLU A 1 88 ? -1.737 12.471 26.912 1.00 19.65 90 GLU A O 1
ATOM 668 N N . LEU A 1 89 ? -1.573 11.963 24.722 1.00 27.22 91 LEU A N 1
ATOM 669 C CA . LEU A 1 89 ? -0.687 10.828 24.933 1.00 23.68 91 LEU A CA 1
ATOM 670 C C . LEU A 1 89 ? 0.646 10.941 24.250 1.00 28.44 91 LEU A C 1
ATOM 671 O O . LEU A 1 89 ? 1.556 10.165 24.545 1.00 25.87 91 LEU A O 1
ATOM 676 N N . HIS A 1 90 ? 0.764 11.882 23.318 1.00 30.61 92 HIS A N 1
ATOM 677 C CA . HIS A 1 90 ? 2.034 12.076 22.619 1.00 30.58 92 HIS A CA 1
ATOM 678 C C . HIS A 1 90 ? 2.642 13.404 23.032 1.00 31.34 92 HIS A C 1
ATOM 679 O O . HIS A 1 90 ? 1.930 14.391 23.205 1.00 29.96 92 HIS A O 1
ATOM 686 N N . PRO A 1 91 ? 3.971 13.436 23.212 1.00 32.66 93 PRO A N 1
ATOM 687 C CA . PRO A 1 91 ? 4.652 14.668 23.608 1.00 33.23 93 PRO A CA 1
ATOM 688 C C . PRO A 1 91 ? 4.239 15.859 22.745 1.00 35.50 93 PRO A C 1
ATOM 689 O O . PRO A 1 91 ? 4.188 15.771 21.518 1.00 33.70 93 PRO A O 1
ATOM 693 N N . SER A 1 92 ? 3.932 16.966 23.414 1.00 39.18 94 SER A N 1
ATOM 694 C CA . SER A 1 92 ? 3.502 18.208 22.777 1.00 41.56 94 SER A CA 1
ATOM 695 C C . SER A 1 92 ? 3.540 19.272 23.863 1.00 44.61 94 SER A C 1
ATOM 696 O O . SER A 1 92 ? 3.823 18.966 25.020 1.00 45.88 94 SER A O 1
ATOM 699 N N . LEU A 1 93 ? 3.240 20.514 23.497 1.00 50.68 95 LEU A N 1
ATOM 700 C CA . LEU A 1 93 ? 3.257 21.613 24.455 1.00 53.22 95 LEU A CA 1
ATOM 701 C C . LEU A 1 93 ? 2.040 21.609 25.369 1.00 53.84 95 LEU A C 1
ATOM 702 O O . LEU A 1 93 ? 2.059 22.215 26.434 1.00 57.51 95 LEU A O 1
ATOM 707 N N . LYS A 1 94 ? 0.986 20.916 24.959 1.00 54.21 96 LYS A N 1
ATOM 708 C CA . LYS A 1 94 ? -0.220 20.830 25.770 1.00 53.45 96 LYS A CA 1
ATOM 709 C C . LYS A 1 94 ? -0.203 19.479 26.471 1.00 51.54 96 LYS A C 1
ATOM 710 O O . LYS A 1 94 ? -1.186 19.054 27.075 1.00 52.26 96 LYS A O 1
ATOM 716 N N . SER A 1 95 ? 0.945 18.821 26.391 1.00 50.73 97 SER A N 1
ATOM 717 C CA . SER A 1 95 ? 1.144 17.499 26.970 1.00 49.52 97 SER A CA 1
ATOM 718 C C . SER A 1 95 ? 2.319 17.485 27.954 1.00 48.38 97 SER A C 1
ATOM 719 O O . SER A 1 95 ? 2.694 16.432 28.479 1.00 42.94 97 SER A O 1
ATOM 722 N N . SER A 1 96 ? 2.888 18.663 28.201 1.00 51.42 98 SER A N 1
ATOM 723 C CA . SER A 1 96 ? 4.036 18.811 29.094 1.00 53.11 98 SER A CA 1
ATOM 724 C C . SER A 1 96 ? 3.794 18.327 30.522 1.00 54.13 98 SER A C 1
ATOM 725 O O . SER A 1 96 ? 4.725 18.264 31.325 1.00 53.11 98 SER A O 1
ATOM 728 N N . ASP A 1 97 ? 2.549 17.987 30.838 1.00 55.80 99 ASP A N 1
ATOM 729 C CA . ASP A 1 97 ? 2.214 17.505 32.172 1.00 55.39 99 ASP A CA 1
ATOM 730 C C . ASP A 1 97 ? 2.882 16.156 32.414 1.00 55.14 99 ASP A C 1
ATOM 731 O O . ASP A 1 97 ? 3.534 15.944 33.435 1.00 55.62 99 ASP A O 1
ATOM 736 N N . ILE A 1 98 ? 2.711 15.246 31.459 1.00 52.51 100 ILE A N 1
ATOM 737 C CA . ILE A 1 98 ? 3.278 13.907 31.557 1.00 47.74 100 ILE A CA 1
ATOM 738 C C . ILE A 1 98 ? 4.586 13.785 30.786 1.00 44.32 100 ILE A C 1
ATOM 739 O O . ILE A 1 98 ? 5.172 12.712 30.690 1.00 45.76 100 ILE A O 1
ATOM 744 N N . PHE A 1 99 ? 5.041 14.903 30.243 1.00 44.36 101 PHE A N 1
ATOM 745 C CA . PHE A 1 99 ? 6.283 14.938 29.488 1.00 44.23 101 PHE A CA 1
ATOM 746 C C . PHE A 1 99 ? 7.071 16.183 29.897 1.00 43.05 101 PHE A C 1
ATOM 747 O O . PHE A 1 99 ? 7.106 17.181 29.174 1.00 41.36 101 PHE A O 1
ATOM 755 N N . PRO A 1 100 ? 7.721 16.127 31.072 1.00 44.16 102 PRO A N 1
ATOM 756 C CA . PRO A 1 100 ? 8.525 17.215 31.646 1.00 45.32 102 PRO A CA 1
ATOM 757 C C . PRO A 1 100 ? 9.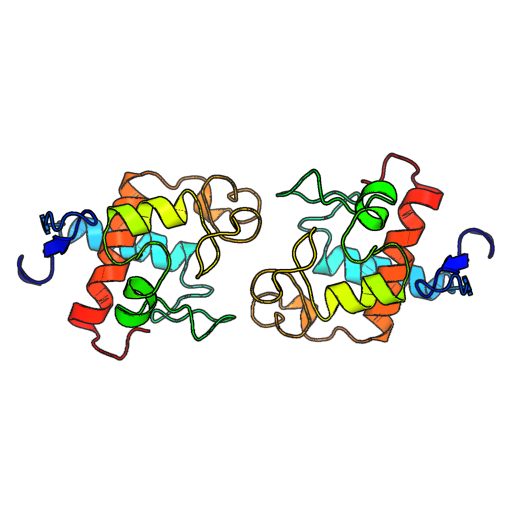428 17.947 30.647 1.00 45.29 102 PRO A C 1
ATOM 758 O O . PRO A 1 100 ? 9.559 19.175 30.694 1.00 46.70 102 PRO A O 1
ATOM 762 N N . LYS A 1 101 ? 10.045 17.194 29.742 1.00 43.43 103 LYS A N 1
ATOM 763 C CA . LYS A 1 101 ? 10.941 17.786 28.760 1.00 45.93 103 LYS A CA 1
ATOM 764 C C . LYS A 1 101 ? 10.274 18.711 27.745 1.00 44.31 103 LYS A C 1
ATOM 765 O O . LYS A 1 101 ? 10.952 19.311 26.914 1.00 47.38 103 LYS A O 1
ATOM 771 N N . MET A 1 102 ? 8.954 18.834 27.807 1.00 46.03 104 MET A N 1
ATOM 772 C CA . MET A 1 102 ? 8.236 19.693 26.871 1.00 46.76 104 MET A CA 1
ATOM 773 C C . MET A 1 102 ? 7.825 21.021 27.508 1.00 50.46 104 MET A C 1
ATOM 774 O O . MET A 1 102 ? 7.157 21.845 26.873 1.00 50.49 104 MET A O 1
ATOM 779 N N . ARG A 1 103 ? 8.234 21.233 28.756 1.00 53.68 105 ARG A N 1
ATOM 780 C CA . ARG A 1 103 ? 7.875 22.455 29.470 1.00 60.66 105 ARG A CA 1
ATOM 781 C C . ARG A 1 103 ? 8.622 23.713 29.032 1.00 61.27 105 ARG A C 1
ATOM 782 O O . ARG A 1 103 ? 8.052 24.801 29.027 1.00 61.00 105 ARG A O 1
ATOM 790 N N . ASN A 1 104 ? 9.889 23.569 28.658 1.00 64.02 106 ASN A N 1
ATOM 791 C CA 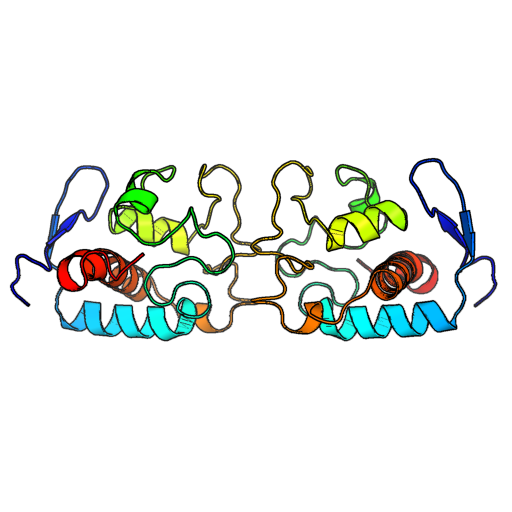. ASN A 1 104 ? 10.678 24.723 28.237 1.00 65.97 106 ASN A CA 1
ATOM 792 C C . ASN A 1 104 ? 10.968 24.746 26.740 1.00 64.08 106 ASN A C 1
ATOM 793 O O . ASN A 1 104 ? 11.865 25.462 26.285 1.00 64.81 106 ASN A O 1
ATOM 798 N N . ILE A 1 105 ? 10.217 23.968 25.970 1.00 59.49 107 ILE A N 1
ATOM 799 C CA . ILE A 1 105 ? 10.438 23.929 24.534 1.00 53.08 107 ILE A CA 1
ATOM 800 C C . ILE A 1 105 ? 9.834 25.153 23.865 1.00 50.99 107 ILE A C 1
ATOM 801 O O . ILE A 1 105 ? 8.672 25.495 24.097 1.00 51.28 107 ILE A O 1
ATOM 806 N N . SER A 1 106 ? 10.637 25.808 23.036 1.00 47.62 108 SER A N 1
ATOM 807 C CA . SER A 1 106 ? 10.201 26.995 22.316 1.00 49.19 108 SER A CA 1
ATOM 808 C C . SER A 1 106 ? 10.114 26.694 20.826 1.00 50.89 108 SER A C 1
ATOM 809 O O . SER A 1 106 ? 10.653 25.688 20.356 1.00 50.86 108 SER A O 1
ATOM 812 N N . GLU A 1 107 ? 9.437 27.575 20.096 1.00 48.35 109 GLU A N 1
ATOM 813 C CA . GLU A 1 107 ? 9.288 27.445 18.652 1.00 50.07 109 GLU A CA 1
ATOM 814 C C . GLU A 1 107 ? 10.649 27.241 18.003 1.00 48.00 109 GLU A C 1
ATOM 815 O O . GLU A 1 107 ? 10.790 26.438 17.081 1.00 50.88 109 GLU A O 1
ATOM 821 N N . ASP A 1 108 ? 11.646 27.978 18.483 1.00 43.46 110 ASP A N 1
ATOM 822 C CA . ASP A 1 108 ? 12.994 27.864 17.950 1.00 42.11 110 ASP A CA 1
ATOM 823 C C . ASP A 1 108 ? 13.471 26.420 18.021 1.00 39.41 110 ASP A C 1
ATOM 824 O O . ASP A 1 108 ? 14.068 25.906 17.068 1.00 32.20 110 ASP A O 1
ATOM 829 N N . ASP A 1 109 ? 13.197 25.768 19.153 1.00 36.05 111 ASP A N 1
ATOM 830 C CA . ASP A 1 109 ? 13.597 24.380 19.343 1.00 35.01 111 ASP A CA 1
ATOM 831 C C . ASP A 1 109 ? 12.834 23.480 18.390 1.00 32.83 111 ASP A C 1
ATOM 832 O O . ASP A 1 109 ? 13.403 22.558 17.811 1.00 33.64 111 ASP A O 1
ATOM 837 N N . LEU A 1 110 ? 11.545 23.750 18.230 1.00 27.64 112 LEU A N 1
ATOM 838 C CA . LEU A 1 110 ? 10.713 22.954 17.347 1.00 32.22 112 LEU A CA 1
ATOM 839 C C . LEU A 1 110 ? 11.247 23.020 15.936 1.00 27.14 112 LEU A C 1
ATOM 840 O O . LEU A 1 110 ? 11.261 22.025 15.208 1.00 29.72 112 LEU A O 1
ATOM 845 N N . TYR A 1 111 ? 11.696 24.208 15.571 1.00 25.48 113 TYR A N 1
ATOM 846 C CA . TYR A 1 111 ? 12.265 24.475 14.258 1.00 26.59 113 TYR A CA 1
ATOM 847 C C . TYR A 1 111 ? 13.570 23.677 14.080 1.00 29.74 113 TYR A C 1
ATOM 848 O O . TYR A 1 111 ? 13.826 23.109 13.012 1.00 30.50 113 TYR A O 1
ATOM 857 N N . ASN A 1 112 ? 14.380 23.641 15.139 1.00 28.41 114 ASN A N 1
ATOM 858 C CA . ASN A 1 112 ? 15.669 22.939 15.141 1.00 27.36 114 ASN A CA 1
ATOM 859 C C . ASN A 1 112 ? 15.490 21.411 15.099 1.00 26.47 114 ASN A C 1
ATOM 860 O O . ASN A 1 112 ? 16.170 20.703 14.335 1.00 24.56 114 ASN A O 1
ATOM 865 N N . VAL A 1 113 ? 14.581 20.902 15.927 1.00 21.04 115 VAL A N 1
ATOM 866 C CA . VAL A 1 113 ? 14.341 19.470 15.961 1.00 25.49 115 VAL A CA 1
ATOM 867 C C . VAL A 1 113 ? 13.849 19.038 14.582 1.00 25.08 115 VAL A C 1
ATOM 868 O O . VAL A 1 113 ? 14.232 17.974 14.087 1.00 26.12 115 VAL A O 1
ATOM 872 N N . ALA A 1 114 ? 13.016 19.873 13.964 1.00 21.95 116 ALA A N 1
ATOM 873 C CA . ALA A 1 114 ? 12.478 19.584 12.637 1.00 23.98 116 ALA A CA 1
ATOM 874 C C . ALA A 1 114 ? 13.609 19.477 11.612 1.00 22.96 116 ALA A C 1
ATOM 875 O O . ALA A 1 114 ? 13.610 18.593 10.753 1.00 21.36 116 ALA A O 1
ATOM 877 N N . GLY A 1 115 ? 14.572 20.391 11.705 1.00 21.39 117 GLY A N 1
ATOM 878 C CA . GLY A 1 115 ? 15.692 20.360 10.792 1.00 20.19 117 GLY A CA 1
ATOM 879 C C . GLY A 1 115 ? 16.530 19.124 11.053 1.00 23.57 117 GLY A C 1
ATOM 880 O O . GLY A 1 115 ? 17.008 18.475 10.119 1.00 23.47 117 GLY A O 1
ATOM 881 N N . TYR A 1 116 ? 16.717 18.801 12.329 1.00 21.77 118 TYR A N 1
ATOM 882 C CA . TYR A 1 116 ? 17.500 17.628 12.713 1.00 24.60 118 TYR A CA 1
ATOM 883 C C . TYR A 1 116 ? 16.879 16.361 12.127 1.00 25.34 118 TYR A C 1
ATOM 884 O O . TYR A 1 116 ? 17.551 15.584 11.442 1.00 26.31 118 TYR A O 1
ATOM 893 N N . ILE A 1 117 ? 15.596 16.154 12.409 1.00 23.72 119 ILE A N 1
ATOM 894 C CA . ILE A 1 117 ? 14.891 14.985 11.906 1.00 27.37 119 ILE A CA 1
ATOM 895 C C . ILE A 1 117 ? 15.065 14.840 10.397 1.00 27.21 119 ILE A C 1
ATOM 896 O O . ILE A 1 117 ? 15.398 13.760 9.919 1.00 27.87 119 ILE A O 1
ATOM 901 N N . LEU A 1 118 ? 14.854 15.929 9.657 1.00 29.56 120 LEU A N 1
ATOM 902 C CA . LEU A 1 118 ? 14.970 15.913 8.195 1.00 30.47 120 LEU A CA 1
ATOM 903 C C . LEU A 1 118 ? 16.405 15.733 7.708 1.00 33.26 120 LEU A C 1
ATOM 904 O O . LEU A 1 118 ? 16.639 15.326 6.566 1.00 31.32 120 LEU A O 1
ATOM 909 N N . LEU A 1 119 ? 17.368 16.041 8.567 1.00 30.42 121 LEU A N 1
ATOM 910 C CA . LEU A 1 119 ? 18.766 15.908 8.197 1.00 26.00 121 LEU A CA 1
ATOM 911 C C . LEU A 1 119 ? 19.258 14.463 8.218 1.00 27.25 121 LEU A C 1
ATOM 912 O O . LEU A 1 119 ? 19.934 14.031 7.296 1.00 21.83 121 LEU A O 1
ATOM 917 N N . GLN A 1 120 ? 18.898 13.720 9.262 1.00 24.34 122 GLN A N 1
ATOM 918 C CA . GLN A 1 120 ? 19.359 12.352 9.430 1.00 24.63 122 GLN A CA 1
ATOM 919 C C . GLN A 1 120 ? 19.399 11.452 8.200 1.00 28.28 122 GLN A C 1
ATOM 920 O O . GLN A 1 120 ? 20.442 10.876 7.900 1.00 28.92 122 GLN A O 1
ATOM 926 N N . PRO A 1 121 ? 18.286 11.319 7.460 1.00 29.67 123 PRO A N 1
ATOM 927 C CA . PRO A 1 121 ? 18.399 10.441 6.284 1.00 25.85 123 PRO A CA 1
ATOM 928 C C . PRO A 1 121 ? 19.410 10.954 5.241 1.00 24.78 123 PRO A C 1
ATOM 929 O O . PRO A 1 121 ? 20.015 10.182 4.502 1.00 24.69 123 PRO A O 1
ATOM 933 N N . LYS A 1 122 ? 19.607 12.264 5.185 1.00 28.84 124 LYS A N 1
ATOM 934 C CA . LYS A 1 122 ? 20.563 12.830 4.230 1.00 32.47 124 LYS A CA 1
ATOM 935 C C . LYS A 1 122 ? 21.991 12.428 4.595 1.00 30.98 124 LYS A C 1
ATOM 936 O O . LYS A 1 122 ? 22.873 12.406 3.738 1.00 25.99 124 LYS A O 1
ATOM 942 N N . VAL A 1 123 ? 22.215 12.112 5.868 1.00 31.98 125 VAL A N 1
ATOM 943 C CA . VAL A 1 123 ? 23.550 11.730 6.327 1.00 36.31 125 VAL A CA 1
ATOM 944 C C . VAL A 1 123 ? 23.666 10.272 6.790 1.00 34.70 125 VAL A C 1
ATOM 945 O O . VAL A 1 123 ? 24.740 9.681 6.732 1.00 39.42 125 VAL A O 1
ATOM 949 N N . ARG A 1 124 ? 22.569 9.675 7.229 1.00 32.06 126 ARG A N 1
ATOM 950 C CA . ARG A 1 124 ? 22.639 8.287 7.679 1.00 33.71 126 ARG A CA 1
ATOM 951 C C . ARG A 1 124 ? 21.983 7.332 6.710 1.00 32.62 126 ARG A C 1
ATOM 952 O O . ARG A 1 124 ? 21.927 6.121 6.965 1.00 31.42 126 ARG A O 1
ATOM 960 N N . GLY A 1 125 ? 21.470 7.881 5.613 1.00 31.26 127 GLY A N 1
ATOM 961 C CA . GLY A 1 125 ? 20.800 7.060 4.622 1.00 32.46 127 GLY A CA 1
ATOM 962 C C . GLY A 1 125 ? 19.668 6.239 5.219 1.00 27.04 127 GLY A C 1
ATOM 963 O O . GLY A 1 125 ? 18.816 6.760 5.925 1.00 28.68 127 GLY A O 1
ATOM 964 N N . GLU A 1 126 ? 19.674 4.943 4.940 1.00 29.00 128 GLU A N 1
ATOM 965 C CA . GLU A 1 126 ? 18.639 4.053 5.430 1.00 34.22 128 GLU A CA 1
ATOM 966 C C . GLU A 1 126 ? 18.871 3.558 6.851 1.00 32.61 128 GLU A C 1
ATOM 967 O O . GLU A 1 126 ? 18.088 2.772 7.372 1.00 31.61 128 GLU A O 1
ATOM 973 N N . GLN A 1 127 ? 19.947 3.997 7.480 1.00 33.22 129 GLN A N 1
ATOM 974 C CA . GLN A 1 127 ? 20.178 3.591 8.853 1.00 34.28 129 GLN A CA 1
ATOM 975 C C . GLN A 1 127 ? 19.116 4.289 9.697 1.00 33.92 129 GLN A C 1
ATOM 976 O O . GLN A 1 127 ? 18.684 3.767 10.731 1.00 36.86 129 GLN A O 1
ATOM 982 N N . TRP A 1 128 ? 18.688 5.465 9.244 1.00 23.87 130 TRP A N 1
ATOM 983 C CA . TRP A 1 128 ? 17.661 6.220 9.945 1.00 28.46 130 TRP A CA 1
ATOM 984 C C . TRP A 1 128 ? 16.272 5.776 9.501 1.00 32.82 130 TRP A C 1
ATOM 985 O O . TRP A 1 128 ? 15.977 5.716 8.311 1.00 33.56 130 TRP A O 1
ATOM 996 N N . GLY A 1 129 ? 15.424 5.463 10.473 1.00 39.69 131 GLY A N 1
ATOM 997 C CA . GLY A 1 129 ? 14.073 5.026 10.168 1.00 46.02 131 GLY A CA 1
ATOM 998 C C . GLY A 1 129 ? 14.056 3.631 9.570 1.00 52.77 131 GLY A C 1
ATOM 999 O O . GLY A 1 129 ? 14.197 2.659 10.343 1.00 54.77 131 GLY A O 1
ATOM 1001 N N . LEU B 1 1 ? -16.192 -3.339 54.707 1.00 59.74 3 LEU B N 1
ATOM 1002 C CA . LEU B 1 1 ? -16.506 -3.451 53.254 1.00 60.31 3 LEU B CA 1
ATOM 1003 C C . LEU B 1 1 ? -17.350 -4.697 52.992 1.00 57.75 3 LEU B C 1
ATOM 1004 O O . LEU B 1 1 ? -16.822 -5.763 52.683 1.00 54.00 3 LEU B O 1
ATOM 1009 N N . THR B 1 2 ? -18.667 -4.546 53.115 1.00 59.00 4 THR B N 1
ATOM 1010 C CA . THR B 1 2 ? -19.602 -5.651 52.910 1.00 59.86 4 THR B CA 1
ATOM 1011 C C . THR B 1 2 ? -19.433 -6.298 51.544 1.00 61.45 4 THR B C 1
ATOM 1012 O O . THR B 1 2 ? -18.843 -5.713 50.637 1.00 63.61 4 THR B O 1
ATOM 1016 N N . GLU B 1 3 ? -19.966 -7.508 51.405 1.00 60.72 5 GLU B N 1
ATOM 1017 C CA . GLU B 1 3 ? -19.888 -8.239 50.150 1.00 61.41 5 GLU B CA 1
ATOM 1018 C C . GLU B 1 3 ? -20.722 -7.529 49.093 1.00 60.19 5 GLU B C 1
ATOM 1019 O O . GLU B 1 3 ? -20.584 -7.791 47.899 1.00 58.91 5 GLU B O 1
ATOM 1025 N N . GLU B 1 4 ? -21.588 -6.626 49.543 1.00 56.63 6 GLU B N 1
ATOM 1026 C CA . GLU B 1 4 ? -22.441 -5.872 48.639 1.00 53.77 6 GLU B CA 1
ATOM 1027 C C . GLU B 1 4 ? -21.632 -4.859 47.822 1.00 53.12 6 GLU B C 1
ATOM 1028 O O . GLU B 1 4 ? -21.729 -4.812 46.595 1.00 53.92 6 GLU B O 1
ATOM 1034 N N . LEU B 1 5 ? -20.832 -4.048 48.504 1.00 45.65 7 LEU B N 1
ATOM 1035 C CA . LEU B 1 5 ? -20.021 -3.048 47.828 1.00 38.63 7 LEU B CA 1
ATOM 1036 C C . LEU B 1 5 ? -19.034 -3.722 46.890 1.00 36.21 7 LEU B C 1
ATOM 1037 O O . LEU B 1 5 ? -18.621 -3.143 45.885 1.00 34.11 7 LEU B O 1
ATOM 1042 N N . ARG B 1 6 ? -18.670 -4.955 47.229 1.00 32.27 8 ARG B N 1
ATOM 1043 C CA . ARG B 1 6 ? -17.711 -5.727 46.447 1.00 33.95 8 ARG B CA 1
ATOM 1044 C C . ARG B 1 6 ? -18.345 -6.565 45.344 1.00 30.14 8 ARG B C 1
ATOM 1045 O O . ARG B 1 6 ? -17.719 -7.487 44.836 1.00 25.04 8 ARG B O 1
ATOM 1053 N N . THR B 1 7 ? -19.586 -6.232 44.990 1.00 29.82 9 THR B N 1
ATOM 1054 C CA . THR B 1 7 ? -20.315 -6.920 43.925 1.00 33.74 9 THR B CA 1
ATOM 1055 C C . THR B 1 7 ? -20.272 -5.994 42.708 1.00 33.52 9 THR B C 1
ATOM 1056 O O . THR B 1 7 ? -20.788 -4.882 42.761 1.00 27.42 9 THR B O 1
ATOM 1060 N N . PHE B 1 8 ? -19.654 -6.443 41.620 1.00 29.69 10 PHE B N 1
ATOM 1061 C CA . PHE B 1 8 ? -19.565 -5.617 40.425 1.00 31.61 10 PHE B CA 1
ATOM 1062 C C . PHE B 1 8 ? -20.065 -6.366 39.212 1.00 31.93 10 PHE B C 1
ATOM 1063 O O . PHE B 1 8 ? -20.180 -7.584 39.233 1.00 32.09 10 PHE B O 1
ATOM 1071 N N . PRO B 1 9 ? -20.381 -5.639 38.136 1.00 29.75 11 PRO B N 1
ATOM 1072 C CA . PRO B 1 9 ? -20.853 -6.299 36.923 1.00 28.87 11 PRO B CA 1
ATOM 1073 C C . PRO B 1 9 ? -19.578 -6.881 36.307 1.00 31.91 11 PRO B C 1
ATOM 1074 O O . PRO B 1 9 ? -18.627 -6.142 36.056 1.00 33.09 11 PRO B O 1
ATOM 1078 N N . ILE B 1 10 ? -19.540 -8.189 36.074 1.00 34.60 12 ILE B N 1
ATOM 1079 C CA . ILE B 1 10 ? -18.348 -8.795 35.499 1.00 34.75 12 ILE B CA 1
ATOM 1080 C C . ILE B 1 10 ? -18.295 -8.589 33.993 1.00 34.50 12 ILE B C 1
ATOM 1081 O O . ILE B 1 10 ? -17.219 -8.512 33.408 1.00 37.40 12 ILE B O 1
ATOM 1086 N N . ASN B 1 11 ? -19.462 -8.503 33.367 1.00 33.74 13 ASN B N 1
ATOM 1087 C CA . ASN B 1 11 ? -19.542 -8.301 31.927 1.00 35.64 13 ASN B CA 1
ATOM 1088 C C . ASN B 1 11 ? -20.671 -7.335 31.613 1.00 36.60 13 ASN B C 1
ATOM 1089 O O . ASN B 1 11 ? -21.328 -6.814 32.517 1.00 34.63 13 ASN B O 1
ATOM 1094 N N . ALA B 1 12 ? -20.903 -7.111 30.326 1.00 40.61 14 ALA B N 1
ATOM 1095 C CA . ALA B 1 12 ? -21.949 -6.196 29.885 1.00 43.97 14 ALA B CA 1
ATOM 1096 C C . ALA B 1 12 ? -23.324 -6.845 29.862 1.00 43.90 14 ALA B C 1
ATOM 1097 O O . ALA B 1 12 ? -24.322 -6.174 29.607 1.00 46.32 14 ALA B O 1
ATOM 1099 N N . GLN B 1 13 ? -23.380 -8.146 30.124 1.00 44.88 15 GLN B N 1
ATOM 1100 C CA . GLN B 1 13 ? -24.654 -8.855 30.113 1.00 47.51 15 GLN B CA 1
ATOM 1101 C C . GLN B 1 13 ? -25.364 -8.724 31.454 1.00 46.85 15 GLN B C 1
ATOM 1102 O O . GLN B 1 13 ? -26.447 -9.278 31.651 1.00 47.12 15 GLN B O 1
ATOM 1108 N N . GLY B 1 14 ? -24.742 -8.004 32.382 1.00 44.88 16 GLY B N 1
ATOM 1109 C CA . GLY B 1 14 ? -25.348 -7.811 33.685 1.00 40.89 16 GLY B CA 1
ATOM 1110 C C . GLY B 1 14 ? -24.933 -8.805 34.755 1.00 39.65 16 GLY B C 1
ATOM 1111 O O . GLY B 1 14 ? -25.352 -8.679 35.902 1.00 38.70 16 GLY B O 1
ATOM 1112 N N . ASP B 1 15 ? -24.135 -9.804 34.396 1.00 36.61 17 ASP B N 1
ATOM 1113 C CA . ASP B 1 15 ? -23.678 -10.786 35.379 1.00 35.83 17 ASP B CA 1
ATOM 1114 C C . ASP B 1 15 ? -22.938 -10.079 36.517 1.00 36.20 17 ASP B C 1
ATOM 1115 O O . ASP B 1 15 ? -22.256 -9.069 36.306 1.00 27.71 17 ASP B O 1
ATOM 1120 N N . THR B 1 16 ? -23.061 -10.618 37.724 1.00 32.81 18 THR B N 1
ATOM 1121 C CA . THR B 1 16 ? -22.376 -10.033 38.868 1.00 33.94 18 THR B CA 1
ATOM 1122 C C . THR B 1 16 ? -21.281 -10.958 39.391 1.00 32.08 18 THR B C 1
ATOM 1123 O O . THR B 1 16 ? -21.337 -12.175 39.223 1.00 30.85 18 THR B O 1
ATOM 1127 N N . ALA B 1 17 ? -20.278 -10.359 40.017 1.00 29.56 19 ALA B N 1
ATOM 1128 C CA . ALA B 1 17 ? -19.160 -11.094 40.586 1.00 29.57 19 ALA B CA 1
ATOM 1129 C C . ALA B 1 17 ? -18.798 -10.453 41.914 1.00 28.85 19 ALA B C 1
ATOM 1130 O O . ALA B 1 17 ? -18.805 -9.229 42.052 1.00 34.35 19 ALA B O 1
ATOM 1132 N N . VAL B 1 18 ? -18.485 -11.273 42.900 1.00 26.90 20 VAL B N 1
ATOM 1133 C CA . VAL B 1 18 ? -18.120 -10.741 44.191 1.00 29.15 20 VAL B CA 1
ATOM 1134 C C . VAL B 1 18 ? -16.619 -10.908 44.342 1.00 30.47 20 VAL B C 1
ATOM 1135 O O . VAL B 1 18 ? -16.121 -12.027 44.440 1.00 42.17 20 VAL B O 1
ATOM 1139 N N . LEU B 1 19 ? -15.888 -9.804 44.331 1.00 29.45 21 LEU B N 1
ATOM 1140 C CA . LEU B 1 19 ? -14.441 -9.883 44.484 1.00 31.91 21 LEU B CA 1
ATOM 1141 C C . LEU B 1 19 ? -14.056 -9.888 45.950 1.00 27.96 21 LEU B C 1
ATOM 1142 O O . LEU B 1 19 ? -14.740 -9.308 46.793 1.00 29.63 21 LEU B O 1
ATOM 1147 N N . SER B 1 20 ? -12.958 -10.555 46.255 1.00 28.95 22 SER B N 1
ATOM 1148 C CA . SER B 1 20 ? -12.493 -10.600 47.625 1.00 32.96 22 SER B CA 1
ATOM 1149 C C . SER B 1 20 ? -11.802 -9.272 47.890 1.00 33.01 22 SER B C 1
ATOM 1150 O O . SER B 1 20 ? -11.304 -8.620 46.966 1.00 32.94 22 SER B O 1
ATOM 1153 N N . LEU B 1 21 ? -11.768 -8.875 49.153 1.00 34.11 23 LEU B N 1
ATOM 1154 C CA . LEU B 1 21 ? -11.110 -7.636 49.524 1.00 36.48 23 LEU B CA 1
ATOM 1155 C C . LEU B 1 21 ? -9.630 -7.754 49.161 1.00 36.29 2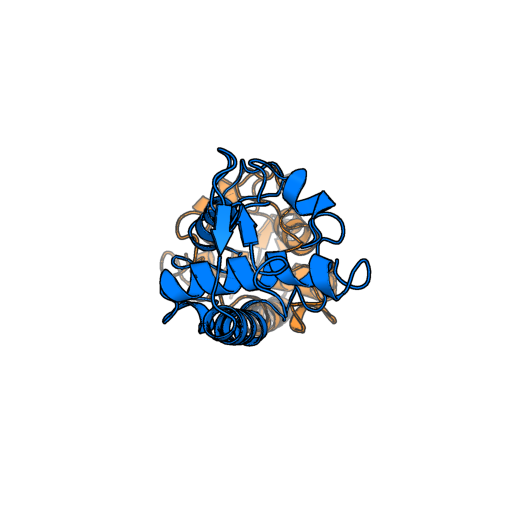3 LEU B C 1
ATOM 1156 O O . LEU B 1 21 ? -9.021 -6.799 48.704 1.00 37.41 23 LEU B O 1
ATOM 1161 N N . LYS B 1 22 ? -9.063 -8.943 49.341 1.00 35.86 24 LYS B N 1
ATOM 1162 C CA . LYS B 1 22 ? -7.655 -9.156 49.041 1.00 36.94 24 LYS B CA 1
ATOM 1163 C C . LYS B 1 22 ? -7.317 -8.780 47.601 1.00 35.64 24 LYS B C 1
ATOM 1164 O O . LYS B 1 22 ? -6.305 -8.117 47.343 1.00 38.80 24 LYS B O 1
ATOM 1170 N N . GLU B 1 23 ? -8.166 -9.199 46.667 1.00 30.48 25 GLU B N 1
ATOM 1171 C CA . GLU B 1 23 ? -7.953 -8.905 45.257 1.00 26.74 25 GLU B CA 1
ATOM 1172 C C . GLU B 1 23 ? -7.966 -7.408 44.999 1.00 28.71 25 GLU B C 1
ATOM 1173 O O . GLU B 1 23 ? -7.180 -6.898 44.197 1.00 29.53 25 GLU B O 1
ATOM 1179 N N . ILE B 1 24 ? -8.860 -6.703 45.683 1.00 27.72 26 ILE B N 1
ATOM 1180 C CA . ILE B 1 24 ? -8.972 -5.264 45.523 1.00 27.93 26 ILE B CA 1
ATOM 1181 C C . ILE B 1 24 ? -7.717 -4.575 46.049 1.00 29.13 26 ILE B C 1
ATOM 1182 O O . ILE B 1 24 ? -7.278 -3.585 45.483 1.00 30.00 26 ILE B O 1
ATOM 1187 N N . LYS B 1 25 ? -7.146 -5.098 47.131 1.00 34.50 27 LYS B N 1
ATOM 1188 C CA . LYS B 1 25 ? -5.923 -4.533 47.703 1.00 36.09 27 LYS B CA 1
ATOM 1189 C C . LYS B 1 25 ? -4.836 -4.634 46.653 1.00 31.97 27 LYS B C 1
ATOM 1190 O O . LYS B 1 25 ? -4.021 -3.725 46.500 1.00 35.69 27 LYS B O 1
ATOM 1196 N N . LYS B 1 26 ? -4.829 -5.752 45.933 1.00 31.47 28 LYS B N 1
ATOM 1197 C CA . LYS B 1 26 ? -3.836 -5.978 44.888 1.00 31.31 28 LYS B CA 1
ATOM 1198 C C . LYS B 1 26 ? -4.109 -5.117 43.670 1.00 26.09 28 LYS B C 1
ATOM 1199 O O . LYS B 1 26 ? -3.182 -4.675 42.999 1.00 30.34 28 LYS B O 1
ATOM 1205 N N . GLY B 1 27 ? -5.384 -4.891 43.374 1.00 27.63 29 GLY B N 1
ATOM 1206 C CA . GLY B 1 27 ? -5.726 -4.062 42.233 1.00 34.15 29 GLY B CA 1
ATOM 1207 C C . GLY B 1 27 ? -5.216 -2.650 42.462 1.00 38.72 29 GLY B C 1
ATOM 1208 O O . GLY B 1 27 ? -4.678 -2.012 41.556 1.00 43.49 29 GLY B O 1
ATOM 1209 N N . GLN B 1 28 ? -5.385 -2.168 43.690 1.00 36.95 30 GLN B N 1
ATOM 1210 C CA . GLN B 1 28 ? -4.939 -0.839 44.071 1.00 38.30 30 GLN B CA 1
ATOM 1211 C C . GLN B 1 28 ? -3.445 -0.708 43.804 1.00 36.15 30 GLN B C 1
ATOM 1212 O O . GLN B 1 28 ? -2.996 0.269 43.202 1.00 29.81 30 GLN B O 1
ATOM 1218 N N . GLN B 1 29 ? -2.679 -1.699 44.255 1.00 37.39 31 GLN B N 1
ATOM 1219 C CA . GLN B 1 29 ? -1.233 -1.694 44.060 1.00 38.51 31 GLN B CA 1
ATOM 1220 C C . GLN B 1 29 ? -0.891 -1.555 42.598 1.00 33.66 31 GLN B C 1
ATOM 1221 O O . GLN B 1 29 ? -0.153 -0.656 42.213 1.00 32.95 31 GLN B O 1
ATOM 1227 N N . VAL B 1 30 ? -1.423 -2.452 41.777 1.00 34.58 32 VAL B N 1
ATOM 1228 C CA . VAL B 1 30 ? -1.125 -2.380 40.355 1.00 35.53 32 VAL B CA 1
ATOM 1229 C C . VAL B 1 30 ? -1.525 -1.009 39.854 1.00 34.04 32 VAL B C 1
ATOM 1230 O O . VAL B 1 30 ? -0.784 -0.368 39.107 1.00 35.76 32 VAL B O 1
ATOM 1234 N N . PHE B 1 31 ? -2.688 -0.542 40.289 1.00 30.71 33 PHE B N 1
ATOM 1235 C CA . PHE B 1 31 ? -3.155 0.757 39.847 1.00 30.10 33 PHE B CA 1
ATOM 1236 C C . PHE B 1 31 ? -2.184 1.860 40.259 1.00 28.27 33 PHE B C 1
ATOM 1237 O O . PHE B 1 31 ? -1.728 2.631 39.420 1.00 27.34 33 PHE B O 1
ATOM 1245 N N . ASN B 1 32 ? -1.861 1.932 41.545 1.00 29.17 34 ASN B N 1
ATOM 1246 C CA . ASN B 1 32 ? -0.949 2.967 42.028 1.00 32.42 34 ASN B CA 1
ATOM 1247 C C . ASN B 1 32 ? 0.416 2.909 41.367 1.00 33.76 34 ASN B C 1
ATOM 1248 O O . ASN B 1 32 ? 1.125 3.906 41.306 1.00 33.44 34 ASN B O 1
ATOM 1253 N N . ALA B 1 33 ? 0.780 1.738 40.864 1.00 31.90 35 ALA B N 1
ATOM 1254 C CA . ALA B 1 33 ? 2.068 1.579 40.218 1.00 34.58 35 ALA B CA 1
ATOM 1255 C C . ALA B 1 33 ? 2.040 1.894 38.728 1.00 34.26 35 ALA B C 1
ATOM 1256 O O . ALA B 1 33 ? 2.968 2.519 38.210 1.00 38.16 35 ALA B O 1
ATOM 1258 N N . ALA B 1 34 ? 0.977 1.483 38.041 1.00 35.28 36 ALA B N 1
ATOM 1259 C CA . ALA B 1 34 ? 0.886 1.688 36.596 1.00 31.42 36 ALA B CA 1
ATOM 1260 C C . ALA B 1 34 ? -0.134 2.679 36.073 1.00 29.52 36 ALA B C 1
ATOM 1261 O O . ALA B 1 34 ? -0.146 2.970 34.877 1.00 30.62 36 ALA B O 1
ATOM 1263 N N . CYS B 1 35 ? -0.975 3.218 36.940 1.00 26.74 37 CYS B N 1
ATOM 1264 C CA . CYS B 1 35 ? -2.010 4.117 36.459 1.00 26.93 37 CYS B CA 1
ATOM 1265 C C . CYS B 1 35 ? -2.112 5.465 37.132 1.00 28.47 37 CYS B C 1
ATOM 1266 O O . CYS B 1 35 ? -2.562 6.435 36.513 1.00 31.18 37 CYS B O 1
ATOM 1269 N N . ALA B 1 36 ? -1.706 5.522 38.397 1.00 29.90 38 ALA B N 1
ATOM 1270 C CA . ALA B 1 36 ? -1.785 6.752 39.185 1.00 33.59 38 ALA B CA 1
ATOM 1271 C C . ALA B 1 36 ? -1.077 7.955 38.573 1.00 32.02 38 ALA B C 1
ATOM 1272 O O . ALA B 1 36 ? -1.359 9.092 38.933 1.00 36.99 38 ALA B O 1
ATOM 1274 N N . GLN B 1 37 ? -0.161 7.705 37.648 1.00 36.77 39 GLN B N 1
ATOM 1275 C CA . GLN B 1 37 ? 0.575 8.776 36.993 1.00 36.97 39 GLN B CA 1
ATOM 1276 C C . GLN B 1 37 ? -0.362 9.712 36.240 1.00 32.93 39 GLN B C 1
ATOM 1277 O O . GLN B 1 37 ? -0.159 10.919 36.213 1.00 33.69 39 GLN B O 1
ATOM 1283 N N . CYS B 1 38 ? -1.393 9.155 35.624 1.00 30.33 40 CYS B N 1
ATOM 1284 C CA . CYS B 1 38 ? -2.318 9.981 34.870 1.00 30.29 40 CYS B CA 1
ATOM 1285 C C . CYS B 1 38 ? -3.737 9.801 35.349 1.00 32.84 40 CYS B C 1
ATOM 1286 O O . CYS B 1 38 ? -4.654 10.462 34.849 1.00 34.94 40 CYS B O 1
ATOM 1289 N N . HIS B 1 39 ? -3.920 8.920 36.331 1.00 30.02 41 HIS B N 1
ATOM 1290 C CA . HIS B 1 39 ? -5.257 8.650 36.855 1.00 28.92 41 HIS B CA 1
ATOM 1291 C C . HIS B 1 39 ? -5.501 8.727 38.350 1.00 25.47 41 HIS B C 1
ATOM 1292 O O . HIS B 1 39 ? -6.536 8.235 38.829 1.00 19.98 41 HIS B O 1
ATOM 1299 N N . ALA B 1 40 ? -4.569 9.302 39.101 1.00 21.88 42 ALA B N 1
ATOM 1300 C CA . ALA B 1 40 ? -4.790 9.411 40.535 1.00 23.78 42 ALA B CA 1
ATOM 1301 C C . ALA B 1 40 ? -6.155 10.077 40.750 1.00 26.27 42 ALA B C 1
ATOM 1302 O O . ALA B 1 40 ? -6.523 11.023 40.038 1.00 19.24 42 ALA B O 1
ATOM 1304 N N . LEU B 1 41 ? -6.909 9.564 41.720 1.00 26.12 43 LEU B N 1
ATOM 1305 C CA . LEU B 1 41 ? -8.223 10.098 42.045 1.00 31.00 43 LEU B CA 1
ATOM 1306 C C . LEU B 1 41 ? -9.254 9.860 40.954 1.00 31.97 43 LEU B C 1
ATOM 1307 O O . LEU B 1 41 ? -10.295 10.519 40.924 1.00 30.90 43 LEU B O 1
ATOM 1312 N N . GLY B 1 42 ? -8.955 8.927 40.057 1.00 31.12 44 GLY B N 1
ATOM 1313 C CA . GLY B 1 42 ? -9.881 8.605 38.985 1.00 33.09 44 GLY B CA 1
ATOM 1314 C C . GLY B 1 42 ? -10.010 9.661 37.906 1.00 32.23 44 GLY B C 1
ATOM 1315 O O . GLY B 1 42 ? -11.014 9.719 37.183 1.00 33.09 44 GLY B O 1
ATOM 1316 N N . VAL B 1 43 ? -8.999 10.509 37.795 1.00 25.94 45 VAL B N 1
ATOM 1317 C CA . VAL B 1 43 ? -9.017 11.540 36.781 1.00 25.44 45 VAL B CA 1
ATOM 1318 C C . VAL B 1 43 ? -8.145 11.073 35.622 1.00 29.61 45 VAL B C 1
ATOM 1319 O O . VAL B 1 43 ? -7.554 9.992 35.667 1.00 28.33 45 VAL B O 1
ATOM 1323 N N . THR B 1 44 ? -8.092 11.876 34.570 1.00 28.15 46 THR B N 1
ATOM 1324 C CA . THR B 1 44 ? -7.248 11.575 33.432 1.00 29.02 46 THR B CA 1
ATOM 1325 C C . THR B 1 44 ? -6.549 12.900 33.219 1.00 33.46 46 THR B C 1
ATOM 1326 O O . THR B 1 44 ? -7.115 13.838 32.651 1.00 31.59 46 THR B O 1
ATOM 1330 N N . ARG B 1 45 ? -5.318 12.966 33.718 1.00 33.51 47 ARG B N 1
ATOM 1331 C CA . ARG B 1 45 ? -4.521 14.175 33.667 1.00 34.19 47 ARG B CA 1
ATOM 1332 C C . ARG B 1 45 ? -4.561 14.965 32.379 1.00 32.24 47 ARG B C 1
ATOM 1333 O O . ARG B 1 45 ? -4.843 16.159 32.399 1.00 30.45 47 ARG B O 1
ATOM 1341 N N . THR B 1 46 ? -4.288 14.302 31.261 1.00 29.36 48 THR B N 1
ATOM 1342 C CA . THR B 1 46 ? -4.257 14.985 29.980 1.00 28.09 48 THR B CA 1
ATOM 1343 C C . THR B 1 46 ? -5.541 14.910 29.169 1.00 26.93 48 THR B C 1
ATOM 1344 O O . THR B 1 46 ? -5.560 15.282 28.005 1.00 27.84 48 THR B O 1
ATOM 1348 N N . ASN B 1 47 ? -6.611 14.421 29.780 1.00 31.66 49 ASN B N 1
ATOM 1349 C CA . ASN B 1 47 ? -7.902 14.350 29.110 1.00 33.38 49 ASN B CA 1
ATOM 1350 C C . ASN B 1 47 ? -8.964 14.269 30.180 1.00 34.41 49 ASN B C 1
ATOM 1351 O O . ASN B 1 47 ? -9.465 13.196 30.510 1.00 42.33 49 ASN B O 1
ATOM 1356 N N . PRO B 1 48 ? -9.323 15.419 30.739 1.00 35.60 50 PRO B N 1
ATOM 1357 C CA . PRO B 1 48 ? -10.329 15.536 31.795 1.00 39.04 50 PRO B CA 1
ATOM 1358 C C . PRO B 1 48 ? -11.665 14.820 31.564 1.00 39.64 50 PRO B C 1
ATOM 1359 O O . PRO B 1 48 ? -12.187 14.170 32.469 1.00 39.05 50 PRO B O 1
ATOM 1363 N N . ASP B 1 49 ? -12.213 14.920 30.360 1.00 37.51 51 ASP B N 1
ATOM 1364 C CA . ASP B 1 49 ? -13.497 14.292 30.077 1.00 41.17 51 ASP B CA 1
ATOM 1365 C C . ASP B 1 49 ? -13.491 12.771 30.161 1.00 40.61 51 ASP B C 1
ATOM 1366 O O . ASP B 1 49 ? -14.412 12.178 30.711 1.00 43.07 51 ASP B O 1
ATOM 1371 N N . VAL B 1 50 ? -12.458 12.138 29.622 1.00 38.62 52 VAL B N 1
ATOM 1372 C CA . VAL B 1 50 ? -12.367 10.677 29.649 1.00 38.71 52 VAL B CA 1
ATOM 1373 C C . VAL B 1 50 ? -11.777 10.193 30.986 1.00 38.49 52 VAL B C 1
ATOM 1374 O O . VAL B 1 50 ? -10.669 9.653 31.030 1.00 37.97 52 VAL B O 1
ATOM 1378 N N . ASN B 1 51 ? -12.541 10.388 32.059 1.00 35.86 53 ASN B N 1
ATOM 1379 C CA . ASN B 1 51 ? -12.174 10.029 33.439 1.00 36.72 53 ASN B CA 1
ATOM 1380 C C . ASN B 1 51 ? -12.392 8.556 33.822 1.00 33.03 53 ASN B C 1
ATOM 1381 O O . ASN B 1 51 ? -12.725 7.727 32.986 1.00 31.78 53 ASN B O 1
ATOM 1386 N N . LEU B 1 52 ? -12.207 8.249 35.106 1.00 28.63 54 LEU B N 1
ATOM 1387 C CA . LEU B 1 52 ? -12.423 6.899 35.614 1.00 27.26 54 LEU B CA 1
ATOM 1388 C C . LEU B 1 52 ? -13.674 6.894 36.481 1.00 29.36 54 LEU B C 1
ATOM 1389 O O . LEU B 1 52 ? -13.875 6.005 37.309 1.00 28.84 54 LEU B O 1
ATOM 1394 N N . SER B 1 53 ? -14.509 7.907 36.288 1.00 25.17 55 SER B N 1
ATOM 1395 C CA . SER B 1 53 ? -15.757 8.009 37.024 1.00 27.52 55 SER B CA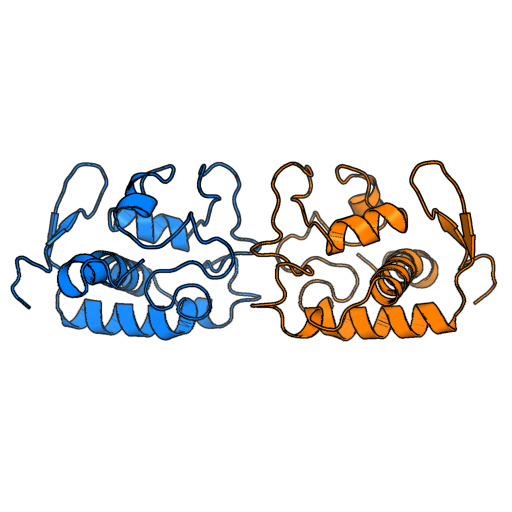 1
ATOM 1396 C C . SER B 1 53 ? -16.749 7.084 36.334 1.00 27.18 55 SER B C 1
ATOM 1397 O O . SER B 1 53 ? -16.622 6.810 35.140 1.00 22.67 55 SER B O 1
ATOM 1400 N N . PRO B 1 54 ? -17.752 6.590 37.076 1.00 25.95 56 PRO B N 1
ATOM 1401 C CA . PRO B 1 54 ? -18.755 5.695 36.489 1.00 26.56 56 PRO B CA 1
ATOM 1402 C C . PRO B 1 54 ? -19.430 6.307 35.260 1.00 24.73 56 PRO B C 1
ATOM 1403 O O . PRO B 1 54 ? -19.577 5.650 34.234 1.00 27.92 56 PRO B O 1
ATOM 1407 N N . GLU B 1 55 ? -19.829 7.567 35.362 1.00 30.00 57 GLU B N 1
ATOM 1408 C CA . GLU B 1 55 ? -20.478 8.239 34.241 1.00 34.85 57 GLU B CA 1
ATOM 1409 C C . GLU B 1 55 ? -19.622 8.194 32.972 1.00 34.12 57 GLU B C 1
ATOM 1410 O O . GLU B 1 55 ? -20.090 7.771 31.914 1.00 35.49 57 GLU B O 1
ATOM 1416 N N . ALA B 1 56 ? -18.366 8.618 33.071 1.00 32.98 58 ALA B N 1
ATOM 1417 C CA . ALA B 1 56 ? -17.485 8.615 31.903 1.00 29.96 58 ALA B CA 1
ATOM 1418 C C . ALA B 1 56 ? -17.300 7.199 31.345 1.00 29.99 58 ALA B C 1
ATOM 1419 O O . ALA B 1 56 ? -17.416 6.972 30.137 1.00 28.27 58 ALA B O 1
ATOM 1421 N N . LEU B 1 57 ? -17.015 6.252 32.231 1.00 28.39 59 LEU B N 1
ATOM 1422 C CA . LEU B 1 57 ? -16.819 4.861 31.840 1.00 28.28 59 LEU B CA 1
ATOM 1423 C C . LEU B 1 57 ? -18.051 4.328 31.113 1.00 33.84 59 LEU B C 1
ATOM 1424 O O . LEU B 1 57 ? -17.946 3.692 30.064 1.00 32.51 59 LEU B O 1
ATOM 1429 N N . ALA B 1 58 ? -19.221 4.589 31.683 1.00 32.87 60 ALA B N 1
ATOM 1430 C CA . ALA B 1 58 ? -20.471 4.128 31.103 1.00 34.54 60 ALA B CA 1
ATOM 1431 C C . ALA B 1 58 ? -20.720 4.719 29.722 1.00 33.00 60 ALA B C 1
ATOM 1432 O O . ALA B 1 58 ? -21.355 4.087 28.876 1.00 32.97 60 ALA B O 1
ATOM 1434 N N . LEU B 1 59 ? -20.212 5.924 29.489 1.00 34.37 61 LEU B N 1
ATOM 1435 C CA . LEU B 1 59 ? -20.412 6.586 28.208 1.00 32.17 61 LEU B CA 1
ATOM 1436 C C . LEU B 1 59 ? -19.318 6.340 27.184 1.00 32.49 61 LEU B C 1
ATOM 1437 O O . LEU B 1 59 ? -19.335 6.927 26.101 1.00 29.40 61 LEU B O 1
ATOM 1442 N N . ALA B 1 60 ? -18.377 5.466 27.520 1.00 31.08 62 ALA B N 1
ATOM 1443 C CA . ALA B 1 60 ? -17.287 5.126 26.606 1.00 34.88 62 ALA B CA 1
ATOM 1444 C C . ALA B 1 60 ? -17.818 4.148 25.562 1.00 34.33 62 ALA B C 1
ATOM 1445 O O . ALA B 1 60 ? -18.947 3.666 25.673 1.00 34.94 62 ALA B O 1
ATOM 1447 N N . THR B 1 61 ? -17.005 3.840 24.558 1.00 33.00 63 THR B N 1
ATOM 1448 C CA . THR B 1 61 ? -17.433 2.904 23.519 1.00 36.46 63 THR B CA 1
ATOM 1449 C C . THR B 1 61 ? -16.406 1.805 23.289 1.00 33.51 63 THR B C 1
ATOM 1450 O O . THR B 1 61 ? -15.343 2.050 22.731 1.00 36.69 63 THR B O 1
ATOM 1454 N N . PRO B 1 62 ? -16.717 0.574 23.713 1.00 32.70 64 PRO B N 1
ATOM 1455 C CA . PRO B 1 62 ? -17.963 0.193 24.387 1.00 32.97 64 PRO B CA 1
ATOM 1456 C C . PRO B 1 62 ? -17.881 0.651 25.833 1.00 33.76 64 PRO B C 1
ATOM 1457 O O . PRO B 1 62 ? -16.819 1.083 26.288 1.00 26.78 64 PRO B O 1
ATOM 1461 N N . PRO B 1 63 ? -18.996 0.568 26.576 1.00 30.36 65 PRO B N 1
ATOM 1462 C CA . PRO B 1 63 ? -18.960 0.995 27.977 1.00 29.73 65 PRO B CA 1
ATOM 1463 C C . PRO B 1 63 ? -17.845 0.251 28.700 1.00 27.73 65 PRO B C 1
ATOM 1464 O O . PRO B 1 63 ? -17.654 -0.936 28.485 1.00 28.07 65 PRO B O 1
ATOM 1468 N N . ARG B 1 64 ? -17.099 0.956 29.536 1.00 26.27 66 ARG B N 1
ATOM 1469 C CA . ARG B 1 64 ? -16.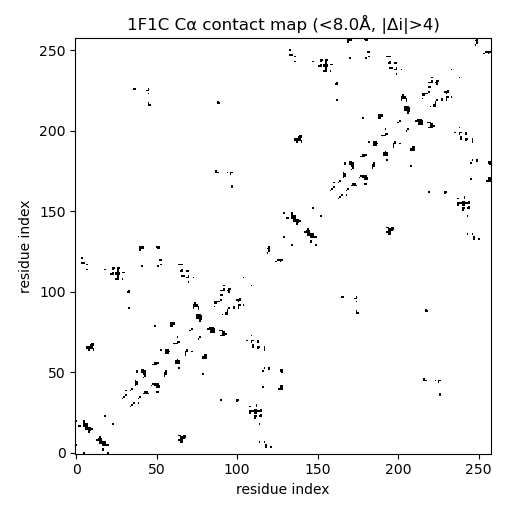018 0.333 30.281 1.00 26.91 66 ARG B CA 1
ATOM 1470 C C . ARG B 1 64 ? -16.455 0.239 31.740 1.00 26.79 66 ARG B C 1
ATOM 1471 O O . ARG B 1 64 ? -15.639 0.339 32.653 1.00 30.72 66 ARG B O 1
ATOM 1479 N N . ASP B 1 65 ? -17.751 0.039 31.952 1.00 23.89 67 ASP B N 1
ATOM 1480 C CA . ASP B 1 65 ? -18.303 -0.030 33.298 1.00 26.62 67 ASP B CA 1
ATOM 1481 C C . ASP B 1 65 ? -18.501 -1.427 33.892 1.00 23.91 67 ASP B C 1
ATOM 1482 O O . ASP B 1 65 ? -19.336 -1.615 34.773 1.00 26.96 67 ASP B O 1
ATOM 1487 N N . ASN B 1 66 ? -17.744 -2.403 33.407 1.00 22.62 68 ASN B N 1
ATOM 1488 C CA . ASN B 1 66 ? -17.804 -3.765 33.936 1.00 23.22 68 ASN B CA 1
ATOM 1489 C C . ASN B 1 66 ? -16.402 -4.352 33.861 1.00 26.22 68 ASN B C 1
ATOM 1490 O O . ASN B 1 66 ? -15.597 -3.959 33.019 1.00 26.79 68 ASN B O 1
ATOM 1495 N N . ILE B 1 67 ? -16.113 -5.291 34.751 1.00 29.26 69 ILE B N 1
ATOM 1496 C CA . ILE B 1 67 ? -14.798 -5.912 34.818 1.00 30.52 69 ILE B CA 1
ATOM 1497 C C . ILE B 1 67 ? -14.216 -6.376 33.485 1.00 26.40 69 ILE B C 1
ATOM 1498 O O . ILE B 1 67 ? -13.047 -6.109 33.186 1.00 20.13 69 ILE B O 1
ATOM 1503 N N . ALA B 1 68 ? -15.023 -7.064 32.684 1.00 23.30 70 ALA B N 1
ATOM 1504 C CA . ALA B 1 68 ? -14.538 -7.558 31.393 1.00 27.92 70 ALA B CA 1
ATOM 1505 C C . ALA B 1 68 ? -14.109 -6.418 30.479 1.00 24.89 70 ALA B C 1
ATOM 1506 O O . ALA B 1 68 ? -13.059 -6.484 29.824 1.00 24.30 70 ALA B O 1
ATOM 1508 N N . ALA B 1 69 ? -14.926 -5.373 30.441 1.00 19.17 71 ALA B N 1
ATOM 1509 C CA . ALA B 1 69 ? -14.649 -4.233 29.590 1.00 23.36 71 ALA B CA 1
ATOM 1510 C C . ALA B 1 69 ? -13.384 -3.532 30.031 1.00 24.31 71 ALA B C 1
ATOM 1511 O O . ALA B 1 69 ? -12.571 -3.121 29.204 1.00 27.94 71 ALA B O 1
ATOM 1513 N N . LEU B 1 70 ? -13.206 -3.409 31.337 1.00 24.21 72 LEU B N 1
ATOM 1514 C CA . LEU B 1 70 ? -12.023 -2.747 31.847 1.00 24.95 72 LEU B CA 1
ATOM 1515 C C . LEU B 1 70 ? -10.800 -3.595 31.556 1.00 27.38 72 LEU B C 1
ATOM 1516 O O . LEU B 1 70 ? -9.747 -3.071 31.174 1.00 22.03 72 LEU B O 1
ATOM 1521 N N . VAL B 1 71 ? -10.931 -4.906 31.728 1.00 25.58 73 VAL B N 1
ATOM 1522 C CA . VAL B 1 71 ? -9.799 -5.790 31.469 1.00 28.88 73 VAL B CA 1
ATOM 1523 C C . VAL B 1 71 ? -9.404 -5.709 29.994 1.00 28.37 73 VAL B C 1
ATOM 1524 O O . VAL B 1 71 ? -8.216 -5.652 29.659 1.00 28.54 73 VAL B O 1
ATOM 1528 N N . ASP B 1 72 ? -10.409 -5.686 29.122 1.00 28.40 74 ASP B N 1
ATOM 1529 C CA . ASP B 1 72 ? -10.186 -5.593 27.678 1.00 27.77 74 ASP B CA 1
ATOM 1530 C C . ASP B 1 72 ? -9.445 -4.312 27.353 1.00 31.33 74 ASP B C 1
ATOM 1531 O O . ASP B 1 72 ? -8.504 -4.302 26.551 1.00 32.65 74 ASP B O 1
ATOM 1536 N N . TYR B 1 73 ? -9.893 -3.228 27.977 1.00 28.36 75 TYR B N 1
ATOM 1537 C CA . TYR B 1 73 ? -9.291 -1.929 27.767 1.00 28.64 75 TYR B CA 1
ATOM 1538 C C . TYR B 1 73 ? -7.783 -1.923 28.012 1.00 31.83 75 TYR B C 1
ATOM 1539 O O . TYR B 1 73 ? -7.028 -1.376 27.214 1.00 32.23 75 TYR B O 1
ATOM 1548 N N . ILE B 1 74 ? -7.344 -2.513 29.121 1.00 35.41 76 ILE B N 1
ATOM 1549 C CA . ILE B 1 74 ? -5.922 -2.541 29.432 1.00 35.62 76 ILE B CA 1
ATOM 1550 C C . ILE B 1 74 ? -5.182 -3.428 28.449 1.00 36.58 76 ILE B C 1
ATOM 1551 O O . ILE B 1 74 ? -4.050 -3.140 28.076 1.00 38.36 76 ILE B O 1
ATOM 1556 N N . LYS B 1 75 ? -5.829 -4.505 28.021 1.00 40.24 77 LYS B N 1
ATOM 1557 C CA . LYS B 1 75 ? -5.218 -5.414 27.058 1.00 40.81 77 LYS B CA 1
ATOM 1558 C C . LYS B 1 75 ? -5.196 -4.767 25.673 1.00 41.41 77 LYS B C 1
ATOM 1559 O O . LYS B 1 75 ? -4.281 -4.986 24.886 1.00 36.73 77 LYS B O 1
ATOM 1565 N N . ASN B 1 76 ? -6.199 -3.945 25.389 1.00 40.30 78 ASN B N 1
ATOM 1566 C CA . ASN B 1 76 ? -6.295 -3.322 24.084 1.00 39.63 78 ASN B CA 1
ATOM 1567 C C . ASN B 1 76 ? -6.909 -1.924 24.155 1.00 39.67 78 ASN B C 1
ATOM 1568 O O . ASN B 1 76 ? -8.062 -1.717 23.757 1.00 38.73 78 ASN B O 1
ATOM 1573 N N . PRO B 1 77 ? -6.143 -0.944 24.657 1.00 38.69 79 PRO B N 1
ATOM 1574 C CA . PRO B 1 77 ? -6.593 0.448 24.790 1.00 36.15 79 PRO B CA 1
ATOM 1575 C C . PRO B 1 77 ? -7.087 1.102 23.490 1.00 35.24 79 PRO B C 1
ATOM 1576 O O . PRO B 1 77 ? -6.467 0.957 22.431 1.00 38.26 79 PRO B O 1
ATOM 1580 N N . THR B 1 78 ? -8.203 1.822 23.582 1.00 25.06 80 THR B N 1
ATOM 1581 C CA . THR B 1 78 ? -8.770 2.518 22.427 1.00 33.00 80 THR B CA 1
ATOM 1582 C C . THR B 1 78 ? -9.287 3.899 22.855 1.00 34.71 80 THR B C 1
ATOM 1583 O O . THR B 1 78 ? -9.616 4.112 24.022 1.00 36.40 80 THR B O 1
ATOM 1587 N N . THR B 1 79 ? -9.363 4.833 21.914 1.00 29.98 81 THR B N 1
ATOM 1588 C CA . THR B 1 79 ? -9.861 6.168 22.226 1.00 34.05 81 THR B CA 1
ATOM 1589 C C . THR B 1 79 ? -11.230 6.067 22.876 1.00 31.74 81 THR B C 1
ATOM 1590 O O . THR B 1 79 ? -11.844 5.002 22.890 1.00 33.53 81 THR B O 1
ATOM 1594 N N . TYR B 1 80 ? -11.710 7.176 23.419 1.00 32.36 82 TYR B N 1
ATOM 1595 C CA . TYR B 1 80 ? -13.003 7.163 24.078 1.00 31.87 82 TYR B CA 1
ATOM 1596 C C . TYR B 1 80 ? -14.095 6.660 23.141 1.00 35.72 82 TYR B C 1
ATOM 1597 O O . TYR B 1 80 ? -14.944 5.862 23.541 1.00 32.69 82 TYR B O 1
ATOM 1606 N N . ASP B 1 81 ? -14.065 7.110 21.889 1.00 42.12 83 ASP B N 1
ATOM 1607 C CA . ASP B 1 81 ? -15.056 6.682 20.907 1.00 48.20 83 ASP B CA 1
ATOM 1608 C C . ASP B 1 81 ? -14.751 5.247 20.474 1.00 51.43 83 ASP B C 1
ATOM 1609 O O . ASP B 1 81 ? -15.352 4.716 19.535 1.00 50.61 83 ASP B O 1
ATOM 1614 N N . GLY B 1 82 ? -13.801 4.646 21.187 1.00 52.04 84 GLY B N 1
ATOM 1615 C CA . GLY B 1 82 ? -13.361 3.280 20.951 1.00 56.47 84 GLY B CA 1
ATOM 1616 C C . GLY B 1 82 ? -13.075 2.827 19.531 1.00 58.56 84 GLY B C 1
ATOM 1617 O O . GLY B 1 82 ? -13.248 1.647 19.229 1.00 59.63 84 GLY B O 1
ATOM 1618 N N . PHE B 1 83 ? -12.606 3.712 18.661 1.00 57.42 85 PHE B N 1
ATOM 1619 C CA . PHE B 1 83 ? -12.372 3.259 17.310 1.00 60.98 85 PHE B CA 1
ATOM 1620 C C . PHE B 1 83 ? -10.944 3.409 16.786 1.00 58.34 85 PHE B C 1
ATOM 1621 O O . PHE B 1 83 ? -10.623 2.994 15.669 1.00 56.14 85 PHE B O 1
ATOM 1629 N N . VAL B 1 84 ? -10.081 3.958 17.628 1.00 51.47 86 VAL B N 1
ATOM 1630 C CA . VAL B 1 84 ? -8.679 4.097 17.292 1.00 47.64 86 VAL B CA 1
ATOM 1631 C C . VAL B 1 84 ? -7.913 3.434 18.426 1.00 44.96 86 VAL B C 1
ATOM 1632 O O . VAL B 1 84 ? -8.083 3.785 19.596 1.00 44.51 86 VAL B O 1
ATOM 1636 N N . GLU B 1 85 ? -7.089 2.457 18.075 1.00 40.24 87 GLU B N 1
ATOM 1637 C CA . GLU B 1 85 ? -6.305 1.725 19.055 1.00 39.32 87 GLU B CA 1
ATOM 1638 C C . GLU B 1 85 ? -5.126 2.576 19.506 1.00 36.44 87 GLU B C 1
ATOM 1639 O O . GLU B 1 85 ? -4.314 3.002 18.695 1.00 40.32 87 GLU B O 1
ATOM 1645 N N . ILE B 1 86 ? -5.029 2.824 20.805 1.00 35.31 88 ILE B N 1
ATOM 1646 C CA . ILE B 1 86 ? -3.954 3.663 21.320 1.00 33.99 88 ILE B CA 1
ATOM 1647 C C . ILE B 1 86 ? -3.003 2.908 22.233 1.00 33.20 88 ILE B C 1
ATOM 1648 O O . ILE B 1 86 ? -2.439 3.480 23.172 1.00 32.43 88 ILE B O 1
ATOM 1653 N N . SER B 1 87 ? -2.818 1.625 21.941 1.00 26.98 89 SER B N 1
ATOM 1654 C CA . SER B 1 87 ? -1.943 0.780 22.734 1.00 31.36 89 SER B CA 1
ATOM 1655 C C . SER B 1 87 ? -0.487 1.192 22.559 1.00 30.50 89 SER B C 1
ATOM 1656 O O . SER B 1 87 ? 0.349 0.945 23.425 1.00 35.68 89 SER B O 1
ATOM 1659 N N . GLU B 1 88 ? -0.190 1.823 21.43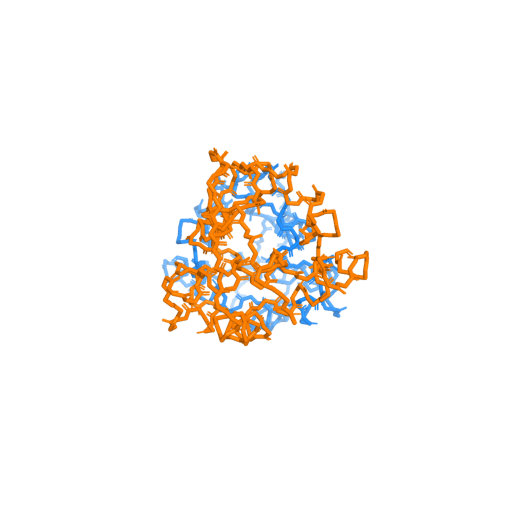1 1.00 27.81 90 GLU B N 1
ATOM 1660 C CA . GLU B 1 88 ? 1.160 2.294 21.131 1.00 27.64 90 GLU B CA 1
ATOM 1661 C C . GLU B 1 88 ? 1.580 3.424 22.081 1.00 26.81 90 GLU B C 1
ATOM 1662 O O . GLU B 1 88 ? 2.768 3.627 22.344 1.00 19.01 90 GLU B O 1
ATOM 1668 N N . LEU B 1 89 ? 0.590 4.157 22.581 1.00 26.98 91 LEU B N 1
ATOM 1669 C CA . LEU B 1 89 ? 0.839 5.291 23.461 1.00 25.44 91 LEU B CA 1
ATOM 1670 C C . LEU B 1 89 ? 0.225 5.176 24.830 1.00 29.83 91 LEU B C 1
ATOM 1671 O O . LEU B 1 89 ? 0.561 5.956 25.724 1.00 26.99 91 LEU B O 1
ATOM 1676 N N . HIS B 1 90 ? -0.689 4.226 24.996 1.00 28.57 92 HIS B N 1
ATOM 1677 C CA . HIS B 1 90 ? -1.326 4.028 26.295 1.00 31.48 92 HIS B CA 1
ATOM 1678 C C . HIS B 1 90 ? -0.879 2.706 26.894 1.00 31.05 92 HIS B C 1
ATOM 1679 O O . HIS B 1 90 ? -0.732 1.719 26.184 1.00 29.75 92 HIS B O 1
ATOM 1686 N N . PRO B 1 91 ? -0.632 2.683 28.212 1.00 33.35 93 PRO B N 1
ATOM 1687 C CA . PRO B 1 91 ? -0.199 1.455 28.875 1.00 34.12 93 PRO B CA 1
ATOM 1688 C C . PRO B 1 91 ? -1.081 0.265 28.504 1.00 36.70 93 PRO B C 1
ATOM 1689 O O . PRO B 1 91 ? -2.311 0.357 28.512 1.00 34.91 93 PRO B O 1
ATOM 1693 N N . SER B 1 92 ? -0.423 -0.840 28.167 1.00 38.48 94 SER B N 1
ATOM 1694 C CA . SER B 1 92 ? -1.072 -2.085 27.773 1.00 41.32 94 SER B CA 1
ATOM 1695 C C . SER B 1 92 ? 0.016 -3.149 27.762 1.00 43.51 94 SER B C 1
ATOM 1696 O O . SER B 1 92 ? 1.186 -2.840 27.992 1.00 43.05 94 SER B O 1
ATOM 1699 N N . LEU B 1 93 ? -0.361 -4.392 27.482 1.00 49.57 95 LEU B N 1
ATOM 1700 C CA . LEU B 1 93 ? 0.600 -5.488 27.459 1.00 52.61 95 LEU B CA 1
ATOM 1701 C C . LEU B 1 93 ? 1.456 -5.483 26.202 1.00 53.65 95 LEU B C 1
ATOM 1702 O O . LEU B 1 93 ? 2.527 -6.084 26.174 1.00 57.11 95 LEU B O 1
ATOM 1707 N N . LYS B 1 94 ? 0.990 -4.796 25.165 1.00 54.04 96 LYS B N 1
ATOM 1708 C CA . LYS B 1 94 ? 1.743 -4.710 23.921 1.00 53.04 96 LYS B CA 1
ATOM 1709 C C . LYS B 1 94 ? 2.440 -3.354 23.904 1.00 51.91 96 LYS B C 1
ATOM 1710 O O . LYS B 1 94 ? 2.994 -2.927 22.891 1.00 52.09 96 LYS B O 1
ATOM 1716 N N . SER B 1 95 ? 2.414 -2.695 25.056 1.00 49.93 97 SER B N 1
ATOM 1717 C CA . SER B 1 95 ? 2.992 -1.368 25.227 1.00 49.45 97 SER B CA 1
ATOM 1718 C C . SER B 1 95 ? 4.031 -1.349 26.352 1.00 47.63 97 SER B C 1
ATOM 1719 O O . SER B 1 95 ? 4.568 -0.297 26.700 1.00 41.22 97 SER B O 1
ATOM 1722 N N . SER B 1 96 ? 4.309 -2.523 26.910 1.00 51.85 98 SER B N 1
ATOM 1723 C CA . SER B 1 96 ? 5.259 -2.666 28.012 1.00 53.09 98 SER B CA 1
ATOM 1724 C C . SER B 1 96 ? 6.670 -2.177 27.701 1.00 53.06 98 SER B C 1
ATOM 1725 O O . SER B 1 96 ? 7.516 -2.116 28.591 1.00 53.13 98 SER B O 1
ATOM 1728 N N . ASP B 1 97 ? 6.923 -1.828 26.444 1.00 54.42 99 ASP B N 1
ATOM 1729 C CA . ASP B 1 97 ? 8.239 -1.343 26.042 1.00 55.73 99 ASP B CA 1
ATOM 1730 C C . ASP B 1 97 ? 8.507 0.006 26.693 1.00 54.62 99 ASP B C 1
ATOM 1731 O O . ASP B 1 97 ? 9.558 0.225 27.291 1.00 54.21 99 ASP B O 1
ATOM 1736 N N . ILE B 1 98 ? 7.541 0.910 26.566 1.00 50.82 100 ILE B N 1
ATOM 1737 C CA . ILE B 1 98 ? 7.659 2.250 27.123 1.00 47.60 100 ILE B CA 1
ATOM 1738 C C . ILE B 1 98 ? 6.952 2.369 28.468 1.00 44.26 100 ILE B C 1
ATOM 1739 O O . ILE B 1 98 ? 6.879 3.443 29.057 1.00 44.71 100 ILE B O 1
ATOM 1744 N N . PHE B 1 99 ? 6.438 1.248 28.950 1.00 44.08 101 PHE B N 1
ATOM 1745 C CA . PHE B 1 99 ? 5.746 1.213 30.224 1.00 43.77 101 PHE B CA 1
ATOM 1746 C C . PHE B 1 99 ? 6.197 -0.026 30.991 1.00 42.14 101 PHE B C 1
ATOM 1747 O O . PHE B 1 99 ? 5.485 -1.022 31.052 1.00 40.80 101 PHE B O 1
ATOM 1755 N N . PRO B 1 100 ? 7.395 0.038 31.597 1.00 43.61 102 PRO B N 1
ATOM 1756 C CA . PRO B 1 100 ? 8.010 -1.043 32.377 1.00 44.50 102 PRO B CA 1
ATOM 1757 C C . PRO B 1 100 ? 7.061 -1.777 33.320 1.00 44.01 102 PRO B C 1
ATOM 1758 O O . PRO B 1 100 ? 7.123 -3.002 33.452 1.00 47.00 102 PRO B O 1
ATOM 1762 N N . LYS B 1 101 ? 6.181 -1.031 33.975 1.00 43.99 103 LYS B N 1
ATOM 1763 C CA . LYS B 1 101 ? 5.245 -1.626 34.921 1.00 45.44 103 LYS B CA 1
ATOM 1764 C C . LYS B 1 101 ? 4.203 -2.551 34.307 1.00 43.84 103 LYS B C 1
ATOM 1765 O O . LYS B 1 101 ? 3.405 -3.149 35.027 1.00 46.17 103 LYS B O 1
ATOM 1771 N N . MET B 1 102 ? 4.205 -2.680 32.984 1.00 45.33 104 MET B N 1
ATOM 1772 C CA . MET B 1 102 ? 3.239 -3.551 32.315 1.00 46.05 104 MET B CA 1
ATOM 1773 C C . MET B 1 102 ? 3.866 -4.874 31.875 1.00 48.95 104 MET B C 1
ATOM 1774 O O . MET B 1 102 ? 3.208 -5.699 31.239 1.00 49.45 104 MET B O 1
ATOM 1779 N N . ARG B 1 103 ? 5.131 -5.081 32.224 1.00 52.28 105 ARG B N 1
ATOM 1780 C CA . ARG B 1 103 ? 5.833 -6.300 31.832 1.00 60.26 105 ARG B CA 1
ATOM 1781 C C . ARG B 1 103 ? 5.439 -7.558 32.603 1.00 61.07 105 ARG B C 1
ATOM 1782 O O . ARG B 1 103 ? 5.415 -8.651 32.037 1.00 60.86 105 ARG B O 1
ATOM 1790 N N . ASN B 1 104 ? 5.125 -7.409 33.887 1.00 63.47 106 ASN B N 1
ATOM 1791 C CA . ASN B 1 104 ? 4.748 -8.564 34.699 1.00 65.77 106 ASN B CA 1
ATOM 1792 C C . ASN B 1 104 ? 3.267 -8.595 35.063 1.00 63.02 106 ASN B C 1
ATOM 1793 O O . ASN B 1 104 ? 2.862 -9.307 35.982 1.00 63.78 106 ASN B O 1
ATOM 1798 N N . ILE B 1 105 ? 2.458 -7.828 34.343 1.00 58.65 107 ILE B N 1
ATOM 1799 C CA . ILE B 1 105 ? 1.031 -7.793 34.630 1.00 53.74 107 ILE B CA 1
ATOM 1800 C C . ILE B 1 105 ? 0.341 -9.019 34.062 1.00 50.27 107 ILE B C 1
ATOM 1801 O O . ILE B 1 105 ? 0.519 -9.364 32.896 1.00 49.80 107 ILE B O 1
ATOM 1806 N N . SER B 1 106 ? -0.444 -9.676 34.906 1.00 47.81 108 SER B N 1
ATOM 1807 C CA . SER B 1 106 ? -1.180 -10.868 34.510 1.00 49.73 108 SER B CA 1
ATOM 1808 C C . SER B 1 106 ? -2.672 -10.573 34.494 1.00 50.09 108 SER B C 1
ATOM 1809 O O . SER B 1 106 ? -3.122 -9.570 35.052 1.00 49.54 108 SER B O 1
ATOM 1812 N N . GLU B 1 107 ? -3.430 -11.462 33.859 1.00 49.04 109 GLU B N 1
ATOM 1813 C CA . GLU B 1 107 ? -4.881 -11.335 33.776 1.00 50.34 109 GLU B CA 1
ATOM 1814 C C . GLU B 1 107 ? -5.466 -11.129 35.161 1.00 45.95 109 GLU B C 1
ATOM 1815 O O . GLU B 1 107 ? -6.383 -10.337 35.341 1.00 47.99 109 GLU B O 1
ATOM 1821 N N . ASP B 1 108 ? -4.936 -11.860 36.135 1.00 43.47 110 ASP B N 1
ATOM 1822 C CA . ASP B 1 108 ? -5.401 -11.748 37.507 1.00 42.52 110 ASP B CA 1
ATOM 1823 C C . ASP B 1 108 ? -5.317 -10.303 37.971 1.00 39.56 110 ASP B C 1
ATOM 1824 O O . ASP B 1 108 ? -6.254 -9.791 38.595 1.00 32.15 110 ASP B O 1
ATOM 1829 N N . ASP B 1 109 ? -4.197 -9.649 37.656 1.00 36.17 111 ASP B N 1
ATOM 1830 C CA . ASP B 1 109 ? -3.995 -8.253 38.037 1.00 34.95 111 ASP B CA 1
ATOM 1831 C C . ASP B 1 109 ? -4.986 -7.360 37.319 1.00 33.42 111 ASP B C 1
ATOM 1832 O O . ASP B 1 109 ? -5.533 -6.439 37.911 1.00 30.04 111 ASP B O 1
ATOM 1837 N N . LEU B 1 110 ? -5.203 -7.632 36.037 1.00 29.09 112 LEU B N 1
ATOM 1838 C CA . LEU B 1 110 ? -6.131 -6.842 35.248 1.00 33.11 112 LEU B CA 1
ATOM 1839 C C . LEU B 1 110 ? -7.512 -6.914 35.854 1.00 27.65 112 LEU B C 1
ATOM 1840 O O . LEU B 1 110 ? -8.236 -5.919 35.912 1.00 29.68 112 LEU B O 1
ATOM 1845 N N . TYR B 1 111 ? -7.853 -8.102 36.323 1.00 26.50 113 TYR B N 1
ATOM 1846 C CA . TYR B 1 111 ? -9.136 -8.372 36.954 1.00 26.51 113 TYR B CA 1
ATOM 1847 C C . TYR B 1 111 ? -9.256 -7.575 38.260 1.00 28.87 113 TYR B C 1
ATOM 1848 O O . TYR B 1 111 ? -10.314 -7.017 38.569 1.00 30.71 113 TYR B O 1
ATOM 1857 N N . ASN B 1 112 ? -8.162 -7.538 39.020 1.00 27.77 114 ASN B N 1
ATOM 1858 C CA . ASN B 1 112 ? -8.102 -6.832 40.304 1.00 25.01 114 ASN B CA 1
ATOM 1859 C C . ASN B 1 112 ? -8.161 -5.297 40.125 1.00 25.26 114 ASN B C 1
ATOM 1860 O O . ASN B 1 112 ? -8.889 -4.595 40.842 1.00 24.36 114 ASN B O 1
ATOM 1865 N N . VAL B 1 113 ? -7.387 -4.780 39.178 1.00 19.05 115 VAL B N 1
ATOM 1866 C CA . VAL B 1 113 ? -7.369 -3.352 38.929 1.00 23.92 115 VAL B CA 1
ATOM 1867 C C . VAL B 1 113 ? -8.766 -2.928 38.500 1.00 23.10 115 VAL B C 1
ATOM 1868 O O . VAL B 1 113 ? -9.256 -1.866 38.899 1.00 21.56 115 VAL B O 1
ATOM 1872 N N . ALA B 1 114 ? -9.414 -3.773 37.700 1.00 24.96 116 ALA B N 1
ATOM 1873 C CA . ALA B 1 114 ? -10.766 -3.495 37.221 1.00 23.91 116 ALA B CA 1
ATOM 1874 C C . ALA B 1 114 ? -11.737 -3.389 38.397 1.00 23.16 116 ALA B C 1
ATOM 1875 O O . ALA B 1 114 ? -12.609 -2.512 38.427 1.00 22.96 116 ALA B O 1
ATOM 1877 N N . GLY B 1 115 ? -11.589 -4.293 39.363 1.00 22.80 117 GLY B N 1
ATOM 1878 C CA . GLY B 1 115 ? -12.455 -4.265 40.522 1.00 20.60 117 GLY B CA 1
ATOM 1879 C C . GLY B 1 115 ? -12.163 -3.023 41.340 1.00 24.15 117 GLY B C 1
ATOM 1880 O O . GLY B 1 115 ? -13.076 -2.370 41.848 1.00 23.78 117 GLY B O 1
ATOM 1881 N N . TYR B 1 116 ? -10.879 -2.697 41.473 1.00 23.90 118 TYR B N 1
ATOM 1882 C CA . TYR B 1 116 ? -10.464 -1.521 42.230 1.00 23.38 118 TYR B CA 1
ATOM 1883 C C . TYR B 1 116 ? -11.084 -0.262 41.633 1.00 24.08 118 TYR B C 1
ATOM 1884 O O . TYR B 1 116 ? -11.742 0.511 42.330 1.00 27.12 118 TYR B O 1
ATOM 1893 N N . ILE B 1 117 ? -10.863 -0.055 40.341 1.00 24.32 119 ILE B N 1
ATOM 1894 C CA . ILE B 1 117 ? -11.413 1.110 39.659 1.00 27.11 119 ILE B CA 1
ATOM 1895 C C . ILE B 1 117 ? -12.913 1.237 39.907 1.00 26.09 119 ILE B C 1
ATOM 1896 O O . ILE B 1 117 ? -13.393 2.307 40.264 1.00 26.89 119 ILE B O 1
ATOM 1901 N N . LEU B 1 118 ? -13.647 0.142 39.732 1.00 28.63 120 LEU B N 1
ATOM 1902 C CA . LEU B 1 118 ? -15.105 0.156 39.920 1.00 30.44 120 LEU B CA 1
ATOM 1903 C C . LEU B 1 118 ? -15.527 0.336 41.375 1.00 32.22 120 LEU B C 1
ATOM 1904 O O . LEU B 1 118 ? -16.662 0.7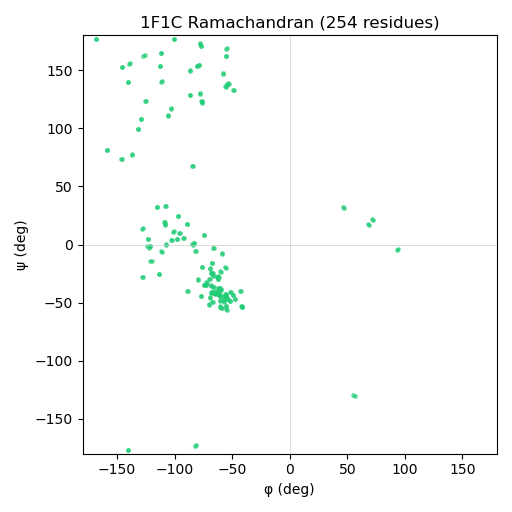32 41.658 1.00 29.63 120 LEU B O 1
ATOM 1909 N N . LEU B 1 119 ? -14.617 0.040 42.298 1.00 30.17 121 LEU B N 1
ATOM 1910 C CA . LEU B 1 119 ? -14.920 0.177 43.716 1.00 25.98 121 LEU B CA 1
ATOM 1911 C C . LEU B 1 119 ? -14.878 1.621 44.209 1.00 27.24 121 LEU B C 1
ATOM 1912 O O . LEU B 1 119 ? -15.761 2.058 44.937 1.00 23.57 121 LEU B O 1
ATOM 1917 N N . GLN B 1 120 ? -13.858 2.363 43.799 1.00 26.39 122 GLN B N 1
ATOM 1918 C CA . GLN B 1 120 ? -13.680 3.739 44.249 1.00 25.92 122 GLN B CA 1
ATOM 1919 C C . GLN B 1 120 ? -14.912 4.642 44.332 1.00 26.29 122 GLN B C 1
ATOM 1920 O O . GLN B 1 120 ? -15.163 5.238 45.371 1.00 27.98 122 GLN B O 1
ATOM 1926 N N . PRO B 1 121 ? -15.697 4.764 43.255 1.00 28.76 123 PRO B N 1
ATOM 1927 C CA . PRO B 1 121 ? -16.863 5.643 43.419 1.00 25.24 123 PRO B CA 1
ATOM 1928 C C . PRO B 1 121 ? -17.854 5.124 44.482 1.00 23.28 123 PRO B C 1
ATOM 1929 O O . PRO B 1 121 ? -18.556 5.898 45.122 1.00 24.62 123 PRO B O 1
ATOM 1933 N N . LYS B 1 122 ? -17.899 3.814 44.685 1.00 26.87 124 LYS B N 1
ATOM 1934 C CA . LYS B 1 122 ? -18.804 3.244 45.689 1.00 32.57 124 LYS B CA 1
ATOM 1935 C C . LYS B 1 122 ? -18.378 3.658 47.099 1.00 31.64 124 LYS B C 1
ATOM 1936 O O . LYS B 1 122 ? -19.194 3.692 48.019 1.00 28.31 124 LYS B O 1
ATOM 1942 N N . VAL B 1 123 ? -17.095 3.974 47.265 1.00 33.24 125 VAL B N 1
ATOM 1943 C CA . VAL B 1 123 ? -16.579 4.362 48.573 1.00 34.04 125 VAL B CA 1
ATOM 1944 C C . VAL B 1 123 ? -16.123 5.818 48.665 1.00 33.88 125 VAL B C 1
ATOM 1945 O O . VAL B 1 123 ? -16.128 6.413 49.745 1.00 38.41 125 VAL B O 1
ATOM 1949 N N . ARG B 1 124 ? -15.746 6.416 47.545 1.00 31.87 126 ARG B N 1
ATOM 1950 C CA . ARG B 1 124 ? -15.297 7.804 47.582 1.00 33.51 126 ARG B CA 1
ATOM 1951 C C . ARG B 1 124 ? -16.301 8.750 46.975 1.00 31.39 126 ARG B C 1
ATOM 1952 O O . ARG B 1 124 ? -16.065 9.958 46.915 1.00 31.49 126 ARG B O 1
ATOM 1960 N N . GLY B 1 125 ? -17.410 8.195 46.505 1.00 28.13 127 GLY B N 1
ATOM 1961 C CA . GLY B 1 125 ? -18.433 9.019 45.891 1.00 30.84 127 GLY B CA 1
ATOM 1962 C C . GLY B 1 125 ? -17.901 9.834 44.725 1.00 27.24 127 GLY B C 1
ATOM 1963 O O . GLY B 1 125 ? -17.236 9.314 43.834 1.00 28.35 127 GLY B O 1
ATOM 1964 N N . GLU B 1 126 ? -18.187 11.127 44.740 1.00 30.87 128 GLU B N 1
ATOM 1965 C CA . GLU B 1 126 ? -17.749 12.015 43.681 1.00 34.08 128 GLU B CA 1
ATOM 1966 C C . GLU B 1 126 ? -16.316 12.515 43.846 1.00 33.33 128 GLU B C 1
ATOM 1967 O O . GLU B 1 126 ? -15.834 13.304 43.041 1.00 29.73 128 GLU B O 1
ATOM 1973 N N . GLN B 1 127 ? -15.633 12.080 44.893 1.00 33.59 129 GLN B N 1
ATOM 1974 C CA . GLN B 1 127 ? -14.256 12.508 45.059 1.00 34.30 129 GLN B CA 1
ATOM 1975 C C . GLN B 1 127 ? -13.464 11.814 43.956 1.00 34.43 129 GLN B C 1
ATOM 1976 O O . GLN B 1 127 ? -12.462 12.338 43.467 1.00 38.09 129 GLN B O 1
ATOM 1982 N N . TRP B 1 128 ? -13.934 10.635 43.554 1.00 27.93 130 TRP B N 1
ATOM 1983 C CA . TRP B 1 128 ? -13.277 9.872 42.500 1.00 28.99 130 TRP B CA 1
ATOM 1984 C C . TRP B 1 128 ? -13.790 10.310 41.138 1.00 33.79 130 TRP B C 1
ATOM 1985 O O . TRP B 1 128 ? -14.998 10.371 40.905 1.00 34.25 130 TRP B O 1
ATOM 1996 N N . GLY B 1 129 ? -12.861 10.621 40.241 1.00 39.87 131 GLY B N 1
ATOM 1997 C CA . GLY B 1 129 ? -13.229 11.061 38.909 1.00 45.81 131 GLY B CA 1
ATOM 1998 C C . GLY B 1 129 ? -13.826 12.457 38.917 1.00 53.87 131 GLY B C 1
ATOM 1999 O O . GLY B 1 129 ? -13.045 13.432 39.006 1.00 55.01 131 GLY B O 1
#

Nearest PDB structures (foldseek):
  1f1c-assembly1_B  TM=1.008E+00  e=1.631E-27  Limnospira maxima
  1mz4-assembly1_A  TM=9.830E-01  e=7.024E-19  Thermosynechococcus vestitus
  8xr6-assembly1_v  TM=9.833E-01  e=1.100E-18  Chroomonas placoidea
  5b5e-assembly1_v  TM=9.826E-01  e=2.089E-18  Thermostichus vulcanus
  8iwh-assembly1_v  TM=9.671E-01  e=1.734E-17  Thalassiosira pseudonana

Organism: Limnospira maxima (NCBI:txid129910)

Foldseek 3Di:
DDQVLQWFQADPVRHIDRDDVVLLVLLVVLCVQQPCVQAPLQAGNVDRQCTLDQVNQVQFVPRCRHLVSQLVCQQWPAPRVRDHTDVCPGHHCVNCVVRVSNPPDDSSNSSNNSSNSNSCCVPVPVSRD/DDQVLQWFQADPVRHIDRDDVVLLVLLVVLCVQQPCVQQPLQAGNVDRQCTLDQVNQVQFVPRCRHLVSQLVCQQWPAPRVRDHTDVCPGHHCVNCVVGVSNPPDDSSNSSNNSSNSNSCCVPVPVSRD

B-factor: mean 37.82, std 13.07, range [12.98, 81.18]

CATH classification: 1.10.760.10